Protein AF-A0A2E3XLY0-F1 (afdb_monomer_lite)

Sequence (323 aa):
MTEDENTKRPEGSSTNHGLPHWSEPATGQFPKVEVSKSDEPNEDWETLSESPKWDPDADRESPVSQTQRIDVTIGEDSKTDDFFSYEKPPDLAETTESIISEGKKSRRSGLGSRETLTRILTGLVLGGIVILCLVISKIATVVLIAVMLGIASTELFQSLYKVGWQPPTLVGLVASIGMPLAAYWKGEGAIGLVLFLTFLTGALWYLLGIGGPRPVPNLAVLTLGVVYVGVLGSHAVLLLDDPKGKGLLLAAILLAAGYDMGGYFIGQALGRSPLTEVSPNKTIEGLLGGTLATVGVGVLLAVFNVGPFDGDPFGLSNALLMG

Foldseek 3Di:
DDDDDDDDDDDDPPPCLVDDDPPDDDPPWDFDDDDDPDDDDDPDPPPVPDRGDTDPPVPDDDPCPDPPPPPPPPDPDPPDDPVVDDPPQDPVVVVVVVVVVVVVVVVVVQPDPVSVVVVVVVVCVVVVCCVVQLVPDLVSNLQVLLVVLLVVLVVLVVVCVVSVQKAPSVLLSCLQNVQLVQCLPPNPVSNVVSLVVSLVVRLVCVVVVNTDPDSPVSSVSSSVSCCVRRVVSSVLSNLSVDLLSSLVSVLVVQLVVQLQVQLVVQCVPPFDAAPDPSCRSRGPRSNVRSVVSSLVSLVVCQVVVPSVPRGRPDDPVVSVVSD

Structure (mmCIF, N/CA/C/O backbone):
data_AF-A0A2E3XLY0-F1
#
_entry.id   AF-A0A2E3XLY0-F1
#
loop_
_atom_site.group_PDB
_atom_site.id
_atom_site.type_symbol
_atom_site.label_atom_id
_atom_site.label_alt_id
_atom_site.label_comp_id
_atom_site.label_asym_id
_atom_site.label_entity_id
_atom_site.label_seq_id
_atom_site.pdbx_PDB_ins_code
_atom_site.Cartn_x
_atom_site.Cartn_y
_atom_site.Cartn_z
_atom_site.occupancy
_atom_site.B_iso_or_equiv
_atom_site.auth_seq_id
_atom_site.auth_comp_id
_atom_site.auth_asym_id
_atom_site.auth_atom_id
_atom_site.pdbx_PDB_model_num
ATOM 1 N N . MET A 1 1 ? 90.519 -20.546 -43.296 1.00 38.09 1 MET A N 1
ATOM 2 C CA . MET A 1 1 ? 89.364 -19.649 -43.109 1.00 38.09 1 MET A CA 1
ATOM 3 C C . MET A 1 1 ? 88.531 -19.759 -44.379 1.00 38.09 1 MET A C 1
ATOM 5 O O . MET A 1 1 ? 88.957 -19.208 -45.381 1.00 38.09 1 MET A O 1
ATOM 9 N N . THR A 1 2 ? 87.678 -20.788 -44.491 1.00 38.50 2 THR A N 1
ATOM 10 C CA . THR A 1 2 ? 86.255 -20.839 -44.038 1.00 38.50 2 THR A CA 1
ATOM 11 C C . THR A 1 2 ? 85.406 -19.884 -44.872 1.00 38.50 2 THR A C 1
ATOM 13 O O . THR A 1 2 ? 85.746 -18.711 -44.924 1.00 38.50 2 THR A O 1
ATOM 16 N N . GLU A 1 3 ? 84.294 -20.233 -45.500 1.00 36.59 3 GLU A N 1
ATOM 17 C CA . GLU A 1 3 ? 83.537 -21.462 -45.774 1.00 36.59 3 GLU A CA 1
ATOM 18 C C . GLU A 1 3 ? 82.427 -21.007 -46.754 1.00 36.59 3 GLU A C 1
ATOM 20 O O . GLU A 1 3 ? 82.125 -19.813 -46.833 1.00 36.59 3 GLU A O 1
ATOM 25 N N . ASP A 1 4 ? 81.877 -21.937 -47.530 1.00 45.06 4 ASP A N 1
ATOM 26 C CA . ASP A 1 4 ? 80.750 -21.745 -48.448 1.00 45.06 4 ASP A CA 1
ATOM 27 C C . ASP A 1 4 ? 79.498 -21.152 -47.773 1.00 45.06 4 ASP A C 1
ATOM 29 O O . ASP A 1 4 ? 79.170 -21.556 -46.664 1.00 45.06 4 ASP A O 1
ATOM 33 N N . GLU A 1 5 ? 78.708 -20.341 -48.495 1.00 40.53 5 GLU A N 1
ATOM 34 C CA . GLU A 1 5 ? 77.272 -20.649 -48.625 1.00 40.53 5 GLU A CA 1
ATOM 35 C C . GLU A 1 5 ? 76.591 -19.925 -49.798 1.00 40.53 5 GLU A C 1
ATOM 37 O O . GLU A 1 5 ? 76.359 -18.716 -49.822 1.00 40.53 5 GLU A O 1
ATOM 42 N N . ASN A 1 6 ? 76.242 -20.739 -50.788 1.00 44.03 6 ASN A N 1
ATOM 43 C CA . ASN A 1 6 ? 75.357 -20.461 -51.904 1.00 44.03 6 ASN A CA 1
ATOM 44 C C . ASN A 1 6 ? 73.918 -20.772 -51.462 1.00 44.03 6 ASN A C 1
ATOM 46 O O . ASN A 1 6 ? 73.576 -21.940 -51.293 1.00 44.03 6 ASN A O 1
ATOM 50 N N . THR A 1 7 ? 73.059 -19.761 -51.315 1.00 39.19 7 THR A N 1
ATOM 51 C CA . THR A 1 7 ? 71.610 -19.963 -51.148 1.00 39.19 7 THR A CA 1
ATOM 52 C C . THR A 1 7 ? 70.830 -19.267 -52.263 1.00 39.19 7 THR A C 1
ATOM 54 O O . THR A 1 7 ? 70.435 -18.106 -52.180 1.00 39.19 7 THR A O 1
ATOM 57 N N . LYS A 1 8 ? 70.567 -20.031 -53.330 1.00 41.75 8 LYS A N 1
ATOM 58 C CA . LYS A 1 8 ? 69.476 -19.776 -54.280 1.00 41.75 8 LYS A CA 1
ATOM 59 C C . LYS A 1 8 ? 68.139 -19.808 -53.527 1.00 41.75 8 LYS A C 1
ATOM 61 O O . LYS A 1 8 ? 67.764 -20.855 -53.005 1.00 41.75 8 LYS A O 1
ATOM 66 N N . ARG A 1 9 ? 67.395 -18.697 -53.505 1.00 33.06 9 ARG A N 1
ATOM 67 C CA . ARG A 1 9 ? 65.953 -18.715 -53.198 1.00 33.06 9 ARG A CA 1
ATOM 68 C C . ARG A 1 9 ? 65.171 -19.049 -54.476 1.00 33.06 9 ARG A C 1
ATOM 70 O O . ARG A 1 9 ? 65.542 -18.539 -55.532 1.00 33.06 9 ARG A O 1
ATOM 77 N N . PRO A 1 10 ? 64.136 -19.902 -54.410 1.00 38.97 10 PRO A N 1
ATOM 78 C CA . PRO A 1 10 ? 63.356 -20.277 -55.580 1.00 38.97 10 PRO A CA 1
ATOM 79 C C . PRO A 1 10 ? 62.474 -19.107 -56.028 1.00 38.97 10 PRO A C 1
ATOM 81 O O . PRO A 1 10 ? 61.920 -18.382 -55.200 1.00 38.97 10 PRO A O 1
ATOM 84 N N . GLU A 1 11 ? 62.356 -18.943 -57.343 1.00 44.91 11 GLU A N 1
ATOM 85 C CA . GLU A 1 11 ? 61.377 -18.077 -57.993 1.00 44.91 11 GLU A CA 1
ATOM 86 C C . GLU A 1 11 ? 59.970 -18.473 -57.528 1.00 44.91 11 GLU A C 1
ATOM 88 O O . GLU A 1 11 ? 59.445 -19.527 -57.886 1.00 44.91 11 GLU A O 1
ATOM 93 N N . GLY A 1 12 ? 59.366 -17.639 -56.683 1.00 35.34 12 GLY A N 1
ATOM 94 C CA . GLY A 1 12 ? 57.935 -17.688 -56.434 1.00 35.34 12 GLY A CA 1
ATOM 95 C C . GLY A 1 12 ? 57.242 -16.991 -57.593 1.00 35.34 12 GLY A C 1
ATOM 96 O O . GLY A 1 12 ? 57.398 -15.784 -57.756 1.00 35.34 12 GLY A O 1
ATOM 97 N N . SER A 1 13 ? 56.499 -17.747 -58.397 1.00 42.00 13 SER A N 1
ATOM 98 C CA . SER A 1 13 ? 55.588 -17.216 -59.406 1.00 42.00 13 SER A CA 1
ATOM 99 C C . SER A 1 13 ? 54.579 -16.280 -58.735 1.00 42.00 13 SER A C 1
ATOM 101 O O . SER A 1 13 ? 53.590 -16.739 -58.159 1.00 42.00 13 SER A O 1
ATOM 103 N N . SER A 1 14 ? 54.823 -14.971 -58.771 1.00 42.59 14 SER A N 1
ATOM 104 C CA . SER A 1 14 ? 53.800 -13.997 -58.420 1.00 42.59 14 SER A CA 1
ATOM 105 C C . SER A 1 14 ? 52.766 -14.003 -59.539 1.00 42.59 14 SER A C 1
ATOM 107 O O . SER A 1 14 ? 53.003 -13.539 -60.653 1.00 42.59 14 SER A O 1
ATOM 109 N N . THR A 1 15 ? 51.600 -14.573 -59.255 1.00 43.03 15 THR A N 1
ATOM 110 C CA . THR A 1 15 ? 50.392 -14.302 -60.026 1.00 43.03 15 THR A CA 1
ATOM 111 C C . THR A 1 15 ? 50.151 -12.799 -59.960 1.00 43.03 15 THR A C 1
ATOM 113 O O . THR A 1 15 ? 49.772 -12.253 -58.926 1.00 43.03 15 THR A O 1
ATOM 116 N N . ASN A 1 16 ? 50.483 -12.100 -61.042 1.00 48.72 16 ASN A N 1
ATOM 117 C CA . ASN A 1 16 ? 50.340 -10.657 -61.123 1.00 48.72 16 ASN A CA 1
ATOM 118 C C . ASN A 1 16 ? 48.848 -10.333 -61.291 1.00 48.72 16 ASN A C 1
ATOM 120 O O . ASN A 1 16 ? 48.311 -10.423 -62.391 1.00 48.72 16 ASN A O 1
ATOM 124 N N . HIS A 1 17 ? 48.169 -10.006 -60.189 1.00 49.41 17 HIS A N 1
ATOM 125 C CA . HIS A 1 17 ? 46.724 -9.737 -60.131 1.00 49.41 17 HIS A CA 1
ATOM 126 C C . HIS A 1 17 ? 46.312 -8.383 -60.751 1.00 49.41 17 HIS A C 1
ATOM 128 O O . HIS A 1 17 ? 45.250 -7.858 -60.431 1.00 49.41 17 HIS A O 1
ATOM 134 N N . GLY A 1 18 ? 47.152 -7.788 -61.606 1.00 58.09 18 GLY A N 1
ATOM 135 C CA . GLY A 1 18 ? 46.881 -6.492 -62.239 1.00 58.09 18 GLY A CA 1
ATOM 136 C C . GLY A 1 18 ? 46.826 -5.312 -61.261 1.00 58.09 18 GLY A C 1
ATOM 137 O O . GLY A 1 18 ? 46.338 -4.245 -61.623 1.00 58.09 18 GLY A O 1
ATOM 138 N N . LEU A 1 19 ? 47.302 -5.495 -60.024 1.00 54.16 19 LEU A N 1
ATOM 139 C CA . LEU A 1 19 ? 47.349 -4.444 -59.012 1.00 54.16 19 LEU A CA 1
ATOM 140 C C . LEU A 1 19 ? 48.708 -3.726 -59.071 1.00 54.16 19 LEU A C 1
ATOM 142 O O . LEU A 1 19 ? 49.738 -4.409 -59.045 1.00 54.16 19 LEU A O 1
ATOM 146 N N . PRO A 1 20 ? 48.738 -2.380 -59.115 1.00 58.53 20 PRO A N 1
ATOM 147 C CA . PRO A 1 20 ? 49.977 -1.618 -59.016 1.00 58.53 20 PRO A CA 1
ATOM 148 C C . PRO A 1 20 ? 50.694 -1.939 -57.708 1.00 58.53 20 PRO A C 1
ATOM 150 O O . PRO A 1 20 ? 50.071 -2.114 -56.656 1.00 58.53 20 PRO A O 1
ATOM 153 N N . HIS A 1 21 ? 52.017 -2.024 -57.763 1.00 66.50 21 HIS A N 1
ATOM 154 C CA . HIS A 1 21 ? 52.801 -2.270 -56.564 1.00 66.50 21 HIS A CA 1
ATOM 155 C C . HIS A 1 21 ? 52.823 -1.018 -55.670 1.00 66.50 21 HIS A C 1
ATOM 157 O O . HIS A 1 21 ? 52.856 0.110 -56.148 1.00 66.50 21 HIS A O 1
ATOM 163 N N . TRP A 1 22 ? 52.812 -1.201 -54.350 1.00 55.12 22 TRP A N 1
ATOM 164 C CA . TRP A 1 22 ? 52.632 -0.112 -53.374 1.00 55.12 22 TRP A CA 1
ATOM 165 C C . TRP A 1 22 ? 53.758 0.942 -53.351 1.00 55.12 22 TRP A C 1
ATOM 167 O O . TRP A 1 22 ? 53.621 1.957 -52.671 1.00 55.12 22 TRP A O 1
ATOM 177 N N . SER A 1 23 ? 54.868 0.712 -54.060 1.00 67.94 23 SER A N 1
ATOM 178 C CA . SER A 1 23 ? 55.955 1.685 -54.231 1.00 67.94 23 SER A CA 1
ATOM 179 C C . SER A 1 23 ? 55.831 2.565 -55.483 1.00 67.94 23 SER A C 1
ATOM 181 O O . SER A 1 23 ? 56.670 3.441 -55.682 1.00 67.94 23 SER A O 1
ATOM 183 N N . GLU A 1 24 ? 54.797 2.383 -56.308 1.00 65.06 24 GLU A N 1
ATOM 184 C CA . GLU A 1 24 ? 54.452 3.298 -57.403 1.00 65.06 24 GLU A CA 1
ATOM 185 C C . GLU A 1 24 ? 53.651 4.515 -56.887 1.00 65.06 24 GLU A C 1
ATOM 187 O O . GLU A 1 24 ? 52.832 4.378 -55.974 1.00 65.06 24 GLU A O 1
ATOM 192 N N . PRO A 1 25 ? 53.858 5.725 -57.444 1.00 65.44 25 PRO A N 1
ATOM 193 C CA . PRO A 1 25 ? 53.057 6.897 -57.094 1.00 65.44 25 PRO A CA 1
ATOM 194 C C . PRO A 1 25 ? 51.586 6.697 -57.490 1.00 65.44 25 PRO A C 1
ATOM 196 O O . PRO A 1 25 ? 51.290 6.100 -58.523 1.00 65.44 25 PRO A O 1
ATOM 199 N N . ALA A 1 26 ? 50.659 7.216 -56.678 1.00 56.38 26 ALA A N 1
ATOM 200 C CA . ALA A 1 26 ? 49.222 7.052 -56.900 1.00 56.38 26 ALA A CA 1
ATOM 201 C C . ALA A 1 26 ? 48.798 7.592 -58.280 1.00 56.38 26 ALA A C 1
ATOM 203 O O . ALA A 1 26 ? 48.977 8.774 -58.571 1.00 56.38 26 ALA A O 1
ATOM 204 N N . THR A 1 27 ? 48.221 6.729 -59.119 1.00 63.03 27 THR A N 1
ATOM 205 C CA . THR A 1 27 ? 47.904 7.010 -60.530 1.00 63.03 27 THR A CA 1
ATOM 206 C C . THR A 1 27 ? 46.608 7.794 -60.748 1.00 63.03 27 THR A C 1
ATOM 208 O O . THR A 1 27 ? 46.301 8.135 -61.882 1.00 63.03 27 THR A O 1
ATOM 211 N N . GLY A 1 28 ? 45.831 8.095 -59.700 1.00 59.22 28 GLY A N 1
ATOM 212 C CA . GLY A 1 28 ? 44.583 8.875 -59.801 1.00 59.22 28 GLY A CA 1
ATOM 213 C C . GLY A 1 28 ? 43.433 8.188 -60.554 1.00 59.22 28 GLY A C 1
ATOM 214 O O . GLY A 1 28 ? 42.329 8.723 -60.601 1.00 59.22 28 GLY A O 1
ATOM 215 N N . GLN A 1 29 ? 43.668 6.997 -61.104 1.00 57.41 29 GLN A N 1
ATOM 216 C CA . GLN A 1 29 ? 42.664 6.172 -61.765 1.00 57.41 29 GLN A CA 1
ATOM 217 C C . GLN A 1 29 ? 41.759 5.518 -60.711 1.00 57.41 29 GLN A C 1
ATOM 219 O O . GLN A 1 29 ? 42.202 5.236 -59.595 1.00 57.41 29 GLN A O 1
ATOM 224 N N . PHE A 1 30 ? 40.494 5.263 -61.059 1.00 48.06 30 PHE A N 1
ATOM 225 C CA . PHE A 1 30 ? 39.526 4.549 -60.216 1.00 48.06 30 PHE A CA 1
ATOM 226 C C . PHE A 1 30 ? 39.129 3.226 -60.883 1.00 48.06 30 PHE A C 1
ATOM 228 O O . PHE A 1 30 ? 38.943 3.202 -62.102 1.00 48.06 30 PHE A O 1
ATOM 235 N N . PRO A 1 31 ? 38.981 2.126 -60.124 1.00 47.44 31 PRO A N 1
ATOM 236 C CA . PRO A 1 31 ? 38.637 0.844 -60.712 1.00 47.44 31 PRO A CA 1
ATOM 237 C C . PRO A 1 31 ? 37.164 0.887 -61.107 1.00 47.44 31 PRO A C 1
ATOM 239 O O . PRO A 1 31 ? 36.299 1.175 -60.276 1.00 47.44 31 PRO A O 1
ATOM 242 N N . LYS A 1 32 ? 36.867 0.610 -62.377 1.00 50.09 32 LYS A N 1
ATOM 243 C CA . LYS A 1 32 ? 35.498 0.575 -62.888 1.00 50.09 32 LYS A CA 1
ATOM 244 C C . LYS A 1 32 ? 35.079 -0.878 -63.082 1.00 50.09 32 LYS A C 1
ATOM 246 O O . LYS A 1 32 ? 35.730 -1.628 -63.800 1.00 50.09 32 LYS A O 1
ATOM 251 N N . VAL A 1 33 ? 33.989 -1.273 -62.431 1.00 49.09 33 VAL A N 1
ATOM 252 C CA . VAL A 1 33 ? 33.349 -2.573 -62.662 1.00 49.09 33 VAL A CA 1
ATOM 253 C C . VAL A 1 33 ? 32.282 -2.364 -63.730 1.00 49.09 33 VAL A C 1
ATOM 255 O O . VAL A 1 33 ? 31.271 -1.705 -63.483 1.00 49.09 33 VAL A O 1
ATOM 258 N N . GLU A 1 34 ? 32.523 -2.863 -64.939 1.00 46.41 34 GLU A N 1
ATOM 259 C CA . GLU A 1 34 ? 31.536 -2.815 -66.016 1.00 46.41 34 GLU A CA 1
ATOM 260 C C . GLU A 1 34 ? 30.538 -3.959 -65.848 1.00 46.41 34 GLU A C 1
ATOM 262 O O . GLU A 1 34 ? 30.809 -5.107 -66.184 1.00 46.41 34 GLU A O 1
ATOM 267 N N . VAL A 1 35 ? 29.357 -3.648 -65.316 1.00 42.75 35 VAL A N 1
ATOM 268 C CA . VAL A 1 35 ? 28.235 -4.590 -65.323 1.00 42.75 35 VAL A CA 1
ATOM 269 C C . VAL A 1 35 ? 27.615 -4.542 -66.715 1.00 42.75 35 VAL A C 1
ATOM 271 O O . VAL A 1 35 ? 26.923 -3.579 -67.062 1.00 42.75 35 VAL A O 1
ATOM 274 N N . SER A 1 36 ? 27.893 -5.551 -67.541 1.00 39.16 36 SER A N 1
ATOM 275 C CA . SER A 1 36 ? 27.261 -5.670 -68.854 1.00 39.16 36 SER A CA 1
ATOM 276 C C . SER A 1 36 ? 25.745 -5.848 -68.680 1.00 39.16 36 SER A C 1
ATOM 278 O O . SER A 1 36 ? 25.262 -6.809 -68.088 1.00 39.16 36 SER A O 1
ATOM 280 N N . LYS A 1 37 ? 24.963 -4.880 -69.171 1.00 39.19 37 LYS A N 1
ATOM 281 C CA . LYS A 1 37 ? 23.514 -5.035 -69.350 1.00 39.19 37 LYS A CA 1
ATOM 282 C C . LYS A 1 37 ? 23.289 -5.877 -70.602 1.00 39.19 37 LYS A C 1
ATOM 284 O O . LYS A 1 37 ? 23.124 -5.331 -71.689 1.00 39.19 37 LYS A O 1
ATOM 289 N N . SER A 1 38 ? 23.336 -7.193 -70.450 1.00 38.34 38 SER A N 1
ATOM 290 C CA 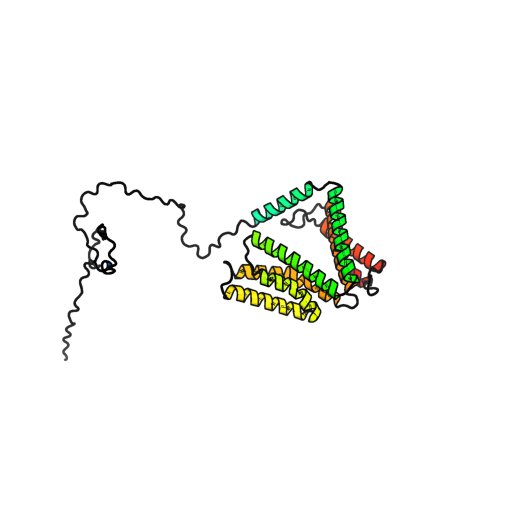. SER A 1 38 ? 22.697 -8.101 -71.399 1.00 38.34 38 SER A CA 1
ATOM 291 C C . SER A 1 38 ? 21.489 -8.723 -70.707 1.00 38.34 38 SER A C 1
ATOM 293 O O . SER A 1 38 ? 21.593 -9.228 -69.592 1.00 38.34 38 SER A O 1
ATOM 295 N N . ASP A 1 39 ? 20.324 -8.552 -71.325 1.00 41.66 39 ASP A N 1
ATOM 296 C CA . ASP A 1 39 ? 19.050 -9.079 -70.857 1.00 41.66 39 ASP A CA 1
ATOM 297 C C . ASP A 1 39 ? 19.041 -10.607 -71.019 1.00 41.66 39 ASP A C 1
ATOM 299 O O . ASP A 1 39 ? 18.814 -11.085 -72.123 1.00 41.66 39 ASP A O 1
ATOM 303 N N . GLU A 1 40 ? 19.312 -11.356 -69.945 1.00 41.91 40 GLU A N 1
ATOM 304 C CA . GLU A 1 40 ? 18.763 -12.693 -69.641 1.00 41.91 40 GLU A CA 1
ATOM 305 C C . GLU A 1 40 ? 19.252 -13.158 -68.247 1.00 41.91 40 GLU A C 1
ATOM 307 O O . GLU A 1 40 ? 20.387 -12.863 -67.864 1.00 41.91 40 GLU A O 1
ATOM 312 N N . PRO A 1 41 ? 18.423 -13.840 -67.430 1.00 41.47 41 PRO A N 1
ATOM 313 C CA . PRO A 1 41 ? 18.809 -14.230 -66.079 1.00 41.47 41 PRO A CA 1
ATOM 314 C C . PRO A 1 41 ? 19.640 -15.521 -66.120 1.00 41.47 41 PRO A C 1
ATOM 316 O O . PRO A 1 41 ? 19.082 -16.613 -66.045 1.00 41.47 41 PRO A O 1
ATOM 319 N N . ASN A 1 42 ? 20.966 -15.404 -66.224 1.00 40.22 42 ASN A N 1
ATOM 320 C CA . ASN A 1 42 ? 21.866 -16.547 -66.048 1.00 40.22 42 ASN A CA 1
ATOM 321 C C . ASN A 1 42 ? 22.261 -16.725 -64.574 1.00 40.22 42 ASN A C 1
ATOM 323 O O . ASN A 1 42 ? 22.791 -15.815 -63.936 1.00 40.22 42 ASN A O 1
ATOM 327 N N . GLU A 1 43 ? 22.018 -17.930 -64.056 1.00 43.16 43 GLU A N 1
ATOM 328 C CA . GLU A 1 43 ? 22.366 -18.419 -62.713 1.00 43.16 43 GLU A CA 1
ATOM 329 C C . GLU A 1 43 ? 23.869 -18.738 -62.552 1.00 43.16 43 GLU A C 1
ATOM 331 O O . GLU A 1 43 ? 24.243 -19.714 -61.902 1.00 43.16 43 GLU A O 1
ATOM 336 N N . ASP A 1 44 ? 24.754 -17.911 -63.106 1.00 37.69 44 ASP A N 1
ATOM 337 C CA . ASP A 1 44 ? 26.190 -18.189 -63.119 1.00 37.69 44 ASP A CA 1
ATOM 338 C C . ASP A 1 44 ? 26.929 -17.319 -62.092 1.00 37.69 44 ASP A C 1
ATOM 340 O O . ASP A 1 44 ? 27.296 -16.166 -62.333 1.00 37.69 44 ASP A O 1
ATOM 344 N N . TRP A 1 45 ? 27.214 -17.916 -60.932 1.00 43.06 45 TRP A N 1
ATOM 345 C CA . TRP A 1 45 ? 28.098 -17.378 -59.885 1.00 43.06 45 TRP A CA 1
ATOM 346 C C . TRP A 1 45 ? 29.571 -17.206 -60.333 1.00 43.06 45 TRP A C 1
ATOM 348 O O . TRP A 1 45 ? 30.431 -16.882 -59.515 1.00 43.06 45 TRP A O 1
ATOM 358 N N . GLU A 1 46 ? 29.882 -17.390 -61.620 1.00 42.91 46 GLU A N 1
ATOM 359 C CA . GLU A 1 46 ? 31.239 -17.331 -62.182 1.00 42.91 46 GLU A CA 1
ATOM 360 C C . GLU A 1 46 ? 31.678 -15.928 -62.651 1.00 42.91 46 GLU A C 1
ATOM 362 O O . GLU A 1 46 ? 32.835 -15.729 -63.009 1.00 42.91 46 GLU A O 1
ATOM 367 N N . THR A 1 47 ? 30.821 -14.904 -62.592 1.00 47.59 47 THR A N 1
ATOM 368 C CA . THR A 1 47 ? 31.192 -13.536 -63.029 1.00 47.59 47 THR A CA 1
ATOM 369 C C . THR A 1 47 ? 31.925 -12.699 -61.973 1.00 47.59 47 THR A C 1
ATOM 371 O O . THR A 1 47 ? 32.465 -11.641 -62.285 1.00 47.59 47 THR A O 1
ATOM 374 N N . LEU A 1 48 ? 32.039 -13.183 -60.731 1.00 45.38 48 LEU A N 1
ATOM 375 C CA . LEU A 1 48 ? 32.815 -12.514 -59.674 1.00 45.38 48 LEU A CA 1
ATOM 376 C C . LEU A 1 48 ? 34.337 -12.710 -59.804 1.00 45.38 48 LEU A C 1
ATOM 378 O O . LEU A 1 48 ? 35.088 -12.114 -59.033 1.00 45.38 48 LEU A O 1
ATOM 382 N N . SER A 1 49 ? 34.810 -13.534 -60.749 1.00 50.72 49 SER A N 1
ATOM 383 C CA . SER A 1 49 ? 36.246 -13.773 -60.954 1.00 50.72 49 SER A CA 1
ATOM 384 C C . SER A 1 49 ? 36.935 -12.796 -61.911 1.00 50.72 49 SER A C 1
ATOM 386 O O . SER A 1 49 ? 38.158 -12.864 -62.053 1.00 50.72 49 SER A O 1
ATOM 388 N N . GLU A 1 50 ? 36.209 -11.885 -62.568 1.00 55.06 50 GLU A N 1
ATOM 389 C CA . GLU A 1 50 ? 36.865 -10.876 -63.402 1.00 55.06 50 GLU A CA 1
ATOM 390 C C . GLU A 1 50 ? 37.534 -9.801 -62.538 1.00 55.06 50 GLU A C 1
ATOM 392 O O . GLU A 1 50 ? 36.914 -9.098 -61.741 1.00 55.06 50 GLU A O 1
ATOM 397 N N . SER A 1 51 ? 38.855 -9.700 -62.687 1.00 50.66 51 SER A N 1
ATOM 398 C CA . SER A 1 51 ? 39.678 -8.711 -61.995 1.00 50.66 51 SER A CA 1
ATOM 399 C C . SER A 1 51 ? 39.340 -7.302 -62.503 1.00 50.66 51 SER A C 1
ATOM 401 O O . SER A 1 51 ? 39.142 -7.136 -63.710 1.00 50.66 51 SER A O 1
ATOM 403 N N . PRO A 1 52 ? 39.307 -6.275 -61.634 1.00 51.75 52 PRO A N 1
ATOM 404 C CA . PRO A 1 52 ? 39.002 -4.912 -62.056 1.00 51.75 52 PRO A CA 1
ATOM 405 C C . PRO A 1 52 ? 40.007 -4.438 -63.115 1.00 51.75 52 PRO A C 1
ATOM 407 O O . PRO A 1 52 ? 41.219 -4.471 -62.893 1.00 51.75 52 PRO A O 1
ATOM 410 N N . LYS A 1 53 ? 39.498 -4.010 -64.276 1.00 53.06 53 LYS A N 1
ATOM 411 C CA . LYS A 1 53 ? 40.299 -3.420 -65.355 1.00 53.06 53 LYS A CA 1
ATOM 412 C C . LYS A 1 53 ? 40.354 -1.907 -65.171 1.00 53.06 53 LYS A C 1
ATOM 414 O O . LYS A 1 53 ? 39.334 -1.258 -64.956 1.00 53.06 53 LYS A O 1
ATOM 419 N N . TRP A 1 54 ? 41.559 -1.362 -65.249 1.00 51.91 54 TRP A N 1
ATOM 420 C CA . TRP A 1 54 ? 41.808 0.073 -65.175 1.00 51.91 54 TRP A CA 1
ATOM 421 C C . TRP A 1 54 ? 41.819 0.641 -66.590 1.00 51.91 54 TRP A C 1
ATOM 423 O O . TRP A 1 54 ? 42.515 0.108 -67.454 1.00 51.91 54 TRP A O 1
ATOM 433 N N . ASP A 1 55 ? 41.028 1.685 -66.829 1.00 54.81 55 ASP A N 1
ATOM 434 C CA . ASP A 1 55 ? 40.995 2.384 -68.112 1.00 54.81 55 ASP A CA 1
ATOM 435 C C . ASP A 1 55 ? 42.057 3.500 -68.108 1.00 54.81 55 ASP A C 1
ATOM 437 O O . ASP A 1 55 ? 41.938 4.445 -67.319 1.00 54.81 55 ASP A O 1
ATOM 441 N N . PRO A 1 56 ? 43.116 3.399 -68.933 1.00 48.59 56 PRO A N 1
ATOM 442 C CA . PRO A 1 56 ? 44.184 4.389 -68.972 1.00 48.59 56 PRO A CA 1
ATOM 443 C C . PRO A 1 56 ? 43.774 5.714 -69.635 1.00 48.59 56 PRO A C 1
ATOM 445 O O . PRO A 1 56 ? 44.513 6.685 -69.498 1.00 48.59 56 PRO A O 1
ATOM 448 N N . ASP A 1 57 ? 42.623 5.776 -70.316 1.00 50.16 57 ASP A N 1
ATOM 449 C CA . ASP A 1 57 ? 42.184 6.939 -71.099 1.00 50.16 57 ASP A CA 1
ATOM 450 C C . ASP A 1 57 ? 41.009 7.711 -70.461 1.00 50.16 57 ASP A C 1
ATOM 452 O O . ASP A 1 57 ? 40.423 8.596 -71.090 1.00 50.16 57 ASP A O 1
ATOM 456 N N . ALA A 1 58 ? 40.691 7.449 -69.186 1.00 51.44 58 ALA A N 1
ATOM 457 C CA . ALA A 1 58 ? 39.566 8.072 -68.473 1.00 51.44 58 ALA A CA 1
ATOM 458 C C . ALA A 1 58 ? 39.688 9.602 -68.248 1.00 51.44 58 ALA A C 1
ATOM 460 O O . ALA A 1 58 ? 38.763 10.227 -67.726 1.00 51.44 58 ALA A O 1
ATOM 461 N N . ASP A 1 59 ? 40.780 10.229 -68.689 1.00 46.91 59 ASP A N 1
ATOM 462 C CA . ASP A 1 59 ? 41.070 11.651 -68.473 1.00 46.91 59 ASP A CA 1
ATOM 463 C C . ASP A 1 59 ? 40.514 12.584 -69.568 1.00 46.91 59 ASP A C 1
ATOM 465 O O . ASP A 1 59 ? 40.855 13.771 -69.610 1.00 46.91 59 ASP A O 1
ATOM 469 N N . ARG A 1 60 ? 39.654 12.105 -70.478 1.00 48.94 60 ARG A N 1
ATOM 470 C CA . ARG A 1 60 ? 39.079 12.949 -71.541 1.00 48.94 60 ARG A CA 1
ATOM 471 C C . ARG A 1 60 ? 37.558 12.860 -71.624 1.00 48.94 60 ARG A C 1
ATOM 473 O O . ARG A 1 60 ? 36.991 11.874 -72.066 1.00 48.94 60 ARG A O 1
ATOM 480 N N . GLU A 1 61 ? 36.943 13.979 -71.241 1.00 44.62 61 GLU A N 1
ATOM 481 C CA . GLU A 1 61 ? 35.557 14.379 -71.512 1.00 44.62 61 GLU A CA 1
ATOM 482 C C . GLU A 1 61 ? 34.463 13.446 -70.972 1.00 44.62 61 GLU A C 1
ATOM 484 O O . GLU A 1 61 ? 33.833 12.675 -71.687 1.00 44.62 61 GLU A O 1
ATOM 489 N N . SER A 1 62 ? 34.123 13.627 -69.695 1.00 40.47 62 SER A N 1
ATOM 490 C CA . SER A 1 62 ? 32.772 13.305 -69.230 1.00 40.47 62 SER A CA 1
ATOM 491 C C . SER A 1 62 ? 31.855 14.501 -69.516 1.00 40.47 62 SER A C 1
ATOM 493 O O . SER A 1 62 ? 32.068 15.561 -68.918 1.00 40.47 62 SER A O 1
ATOM 495 N N . PRO A 1 63 ? 30.806 14.398 -70.356 1.00 40.16 63 PRO A N 1
ATOM 496 C CA . PRO A 1 63 ? 29.688 15.310 -70.201 1.00 40.16 63 PRO A CA 1
ATOM 497 C C . PRO A 1 63 ? 29.106 15.008 -68.821 1.00 40.16 63 PRO A C 1
ATOM 499 O O . PRO A 1 63 ? 28.736 13.872 -68.527 1.00 40.16 63 PRO A O 1
ATOM 502 N N . VAL A 1 64 ? 29.065 16.010 -67.945 1.00 44.69 64 VAL A N 1
ATOM 503 C CA . VAL A 1 64 ? 28.356 15.930 -66.665 1.00 44.69 64 VAL A CA 1
ATOM 504 C C . VAL A 1 64 ? 26.859 15.845 -66.982 1.00 44.69 64 VAL A C 1
ATOM 506 O O . VAL A 1 64 ? 26.118 16.818 -66.876 1.00 44.69 64 VAL A O 1
ATOM 509 N N . SER A 1 65 ? 26.398 14.684 -67.445 1.00 42.78 65 SER A N 1
ATOM 510 C CA . SER A 1 65 ? 24.991 14.329 -67.410 1.00 42.78 65 SER A CA 1
ATOM 511 C C . SER A 1 65 ? 24.679 14.078 -65.948 1.00 42.78 65 SER A C 1
ATOM 513 O O . SER A 1 65 ? 25.188 13.121 -65.369 1.00 42.78 65 SER A O 1
ATOM 515 N N . GLN A 1 66 ? 23.912 14.999 -65.367 1.00 44.31 66 GLN A N 1
ATOM 516 C CA . GLN A 1 66 ? 23.352 14.949 -64.023 1.00 44.31 66 GLN A CA 1
ATOM 517 C C . GLN A 1 66 ? 23.128 13.508 -63.561 1.00 44.31 66 GLN A C 1
ATOM 519 O O . GLN A 1 66 ? 22.120 12.881 -63.889 1.00 44.31 66 GLN A O 1
ATOM 524 N N . THR A 1 67 ? 24.050 12.986 -62.754 1.00 36.28 67 THR A N 1
ATOM 525 C CA . THR A 1 67 ? 23.717 11.888 -61.864 1.00 36.28 67 THR A CA 1
ATOM 526 C C . THR A 1 67 ? 22.642 12.463 -60.965 1.00 36.28 67 THR A C 1
ATOM 528 O O . THR A 1 67 ? 22.903 13.378 -60.181 1.00 36.28 67 THR A O 1
ATOM 531 N N . GLN A 1 68 ? 21.409 12.000 -61.138 1.00 41.78 68 GLN A N 1
ATOM 532 C CA . GLN A 1 68 ? 20.339 12.291 -60.209 1.00 41.78 68 GLN A CA 1
ATOM 533 C C . GLN A 1 68 ? 20.784 11.677 -58.878 1.00 41.78 68 GLN A C 1
ATOM 535 O O . GLN A 1 68 ? 20.610 10.484 -58.641 1.00 41.78 68 GLN A O 1
ATOM 540 N N . ARG A 1 69 ? 21.470 12.470 -58.043 1.00 36.84 69 ARG A N 1
ATOM 541 C CA . ARG A 1 69 ? 21.661 12.141 -56.637 1.00 36.84 69 ARG A CA 1
ATOM 542 C C . ARG A 1 69 ? 20.253 11.960 -56.107 1.00 36.84 69 ARG A C 1
ATOM 544 O O . ARG A 1 69 ? 19.491 12.921 -56.031 1.00 36.84 69 ARG A O 1
ATOM 551 N N . ILE A 1 70 ? 19.901 10.723 -55.796 1.00 45.44 70 ILE A N 1
ATOM 552 C CA . ILE A 1 70 ? 18.802 10.472 -54.883 1.00 45.44 70 ILE A CA 1
ATOM 553 C C . ILE A 1 70 ? 19.325 10.989 -53.550 1.00 45.44 70 ILE A C 1
ATOM 555 O O . ILE A 1 70 ? 20.095 10.325 -52.861 1.00 45.44 70 ILE A O 1
ATOM 559 N N . ASP A 1 71 ? 18.999 12.245 -53.277 1.00 34.75 71 ASP A N 1
ATOM 560 C CA . ASP A 1 71 ? 19.272 12.891 -52.012 1.00 34.75 71 ASP A CA 1
ATOM 561 C C . ASP A 1 71 ? 18.298 12.282 -51.004 1.00 34.75 71 ASP A C 1
ATOM 563 O O . ASP A 1 71 ? 17.159 12.718 -50.855 1.00 34.75 71 ASP A O 1
ATOM 567 N N . VAL A 1 72 ? 18.711 11.185 -50.369 1.00 46.41 72 VAL A N 1
ATOM 568 C CA . VAL A 1 72 ? 18.078 10.741 -49.128 1.00 46.41 72 VAL A CA 1
ATOM 569 C C . VAL A 1 72 ? 18.640 11.642 -48.039 1.00 46.41 72 VAL A C 1
ATOM 571 O O . VAL A 1 72 ? 19.521 11.256 -47.276 1.00 46.41 72 VAL A O 1
ATOM 574 N N . THR A 1 73 ? 18.154 12.879 -47.991 1.00 42.56 73 THR A N 1
ATOM 575 C CA . THR A 1 73 ? 18.354 13.781 -46.859 1.00 42.56 73 THR A CA 1
ATOM 576 C C . THR A 1 73 ? 17.507 13.269 -45.691 1.00 42.56 73 THR A C 1
ATOM 578 O O . THR A 1 73 ? 16.468 13.818 -45.335 1.00 42.56 73 THR A O 1
ATOM 581 N N . ILE A 1 74 ? 17.943 12.161 -45.086 1.00 48.47 74 ILE A N 1
ATOM 582 C CA . ILE A 1 74 ? 17.640 11.880 -43.685 1.00 48.47 74 ILE A CA 1
ATOM 583 C C . ILE A 1 74 ? 18.704 12.631 -42.898 1.00 48.47 74 ILE A C 1
ATOM 585 O O . ILE A 1 74 ? 19.836 12.173 -42.834 1.00 48.47 74 ILE A O 1
ATOM 589 N N . GLY A 1 75 ? 18.316 13.785 -42.356 1.00 40.72 75 GLY A N 1
ATOM 590 C CA . GLY A 1 75 ? 18.943 14.423 -41.198 1.00 40.72 75 GLY A CA 1
ATOM 591 C C . GLY A 1 75 ? 20.460 14.588 -41.255 1.00 40.72 75 GLY A C 1
ATOM 592 O O . GLY A 1 75 ? 21.223 13.675 -40.959 1.00 40.72 75 GLY A O 1
ATOM 593 N N . GLU A 1 76 ? 20.882 15.810 -41.535 1.00 45.91 76 GLU A N 1
ATOM 594 C CA . GLU A 1 76 ? 22.203 16.315 -41.190 1.00 45.91 76 GLU A CA 1
ATOM 595 C C . GLU A 1 76 ? 22.431 16.151 -39.676 1.00 45.91 76 GLU A C 1
ATOM 597 O O . GLU A 1 76 ? 21.881 16.904 -38.885 1.00 45.91 76 GLU A O 1
ATOM 602 N N . ASP A 1 77 ? 23.145 15.093 -39.288 1.00 40.38 77 ASP A N 1
ATOM 603 C CA . ASP A 1 77 ? 23.940 14.993 -38.063 1.00 40.38 77 ASP A CA 1
ATOM 604 C C . ASP A 1 77 ? 24.772 13.704 -38.122 1.00 40.38 77 ASP A C 1
ATOM 606 O O . ASP A 1 77 ? 24.296 12.593 -37.872 1.00 40.38 77 ASP A O 1
ATOM 610 N N . SER A 1 78 ? 26.059 13.845 -38.432 1.00 41.38 78 SER A N 1
ATOM 611 C CA . SER A 1 78 ? 27.045 12.793 -38.207 1.00 41.38 78 SER A CA 1
ATOM 612 C C . SER A 1 78 ? 27.267 12.630 -36.700 1.00 41.38 78 SER A C 1
ATOM 614 O O . SER A 1 78 ? 28.215 13.180 -36.136 1.00 41.38 78 SER A O 1
ATOM 616 N N . LYS A 1 79 ? 26.390 11.884 -36.024 1.00 41.16 79 LYS A N 1
ATOM 617 C CA . LYS A 1 79 ? 26.695 11.342 -34.699 1.00 41.16 79 LYS A CA 1
ATOM 618 C C . LYS A 1 79 ? 27.672 10.193 -34.875 1.00 41.16 79 LYS A C 1
ATOM 620 O O . LYS A 1 79 ? 27.290 9.079 -35.212 1.00 41.16 79 LYS A O 1
ATOM 625 N N . THR A 1 80 ? 28.946 10.486 -34.649 1.00 43.38 80 THR A N 1
ATOM 626 C CA . THR A 1 80 ? 29.903 9.475 -34.209 1.00 43.38 80 THR A CA 1
ATOM 627 C C . THR A 1 80 ? 29.308 8.735 -33.017 1.00 43.38 80 THR A C 1
ATOM 629 O O . THR A 1 80 ? 28.776 9.374 -32.110 1.00 43.38 80 THR A O 1
ATOM 632 N N . ASP A 1 81 ? 29.390 7.414 -33.054 1.00 43.41 81 ASP A N 1
ATOM 633 C CA . ASP A 1 81 ? 28.866 6.467 -32.078 1.00 43.41 81 ASP A CA 1
ATOM 634 C C . ASP A 1 81 ? 29.011 6.918 -30.614 1.00 43.41 81 ASP A C 1
ATOM 636 O O . ASP A 1 81 ? 30.029 6.686 -29.959 1.00 43.41 81 ASP A O 1
ATOM 640 N N . ASP A 1 82 ? 27.940 7.479 -30.051 1.00 49.03 82 ASP A N 1
ATOM 641 C CA . ASP A 1 82 ? 27.739 7.480 -28.607 1.00 49.03 82 ASP A CA 1
ATOM 642 C C . ASP A 1 82 ? 27.297 6.066 -28.203 1.00 49.03 82 ASP A C 1
ATOM 644 O O . ASP A 1 82 ? 26.113 5.788 -27.996 1.00 49.03 82 ASP A O 1
ATOM 648 N N . PHE A 1 83 ? 28.265 5.162 -28.048 1.00 48.75 83 PHE A N 1
ATOM 649 C CA . PHE A 1 83 ? 28.079 3.813 -27.489 1.00 48.75 83 PHE A CA 1
ATOM 650 C C . PHE A 1 83 ? 27.477 3.834 -26.060 1.00 48.75 83 PHE A C 1
ATOM 652 O O . PHE A 1 83 ? 27.011 2.817 -25.552 1.00 48.75 83 PHE A O 1
ATOM 659 N N . PHE A 1 84 ? 27.442 5.012 -25.421 1.00 47.06 84 PHE A N 1
ATOM 660 C CA . PHE A 1 84 ? 26.794 5.291 -24.134 1.00 47.06 84 PHE A CA 1
ATOM 661 C C . PHE A 1 84 ? 25.568 6.219 -24.228 1.00 47.06 84 PHE A C 1
ATOM 663 O O . PHE A 1 84 ? 25.048 6.641 -23.190 1.00 47.06 84 PHE A O 1
ATOM 670 N N . SER A 1 85 ? 25.065 6.539 -25.427 1.00 45.69 85 SER A N 1
ATOM 671 C CA . SER A 1 85 ? 23.808 7.282 -25.545 1.00 45.69 85 SER A CA 1
ATOM 672 C C . SER A 1 85 ? 22.646 6.364 -25.189 1.00 45.69 85 SER A C 1
ATOM 674 O O . SER A 1 85 ? 22.120 5.589 -25.983 1.00 45.69 85 SER A O 1
ATOM 676 N N . TYR A 1 86 ? 22.213 6.453 -23.939 1.00 54.94 86 TYR A N 1
ATOM 677 C CA . TYR A 1 86 ? 20.864 6.046 -23.603 1.00 54.94 86 TYR A CA 1
ATOM 678 C C . TYR A 1 86 ? 19.924 6.883 -24.476 1.00 54.94 86 TYR A C 1
ATOM 680 O O . TYR A 1 86 ? 19.897 8.104 -24.322 1.00 54.94 86 TYR A O 1
ATOM 688 N N . GLU A 1 87 ? 19.165 6.253 -25.383 1.00 51.25 87 GLU A N 1
ATOM 689 C CA . GLU A 1 87 ? 17.972 6.872 -25.978 1.00 51.25 87 GLU A CA 1
ATOM 690 C C . GLU A 1 87 ? 17.224 7.582 -24.852 1.00 51.25 87 GLU A C 1
ATOM 692 O O . GLU A 1 87 ? 16.765 6.930 -23.904 1.00 51.25 87 GLU A O 1
ATOM 697 N N . LYS A 1 88 ? 17.200 8.915 -24.898 1.00 48.62 88 LYS A N 1
ATOM 698 C CA . LYS A 1 88 ? 16.562 9.731 -23.873 1.00 48.62 88 LYS A CA 1
ATOM 699 C C . LYS A 1 88 ? 15.113 9.234 -23.789 1.00 48.62 88 LYS A C 1
ATOM 701 O O . LYS A 1 88 ? 14.405 9.360 -24.788 1.00 48.62 88 LYS A O 1
ATOM 706 N N . PRO A 1 89 ? 14.681 8.593 -22.682 1.00 54.31 89 PRO A N 1
ATOM 707 C CA . PRO A 1 89 ? 13.283 8.210 -22.556 1.00 54.31 89 PRO A CA 1
ATOM 708 C C . PRO A 1 89 ? 12.428 9.474 -22.735 1.00 54.31 89 PRO A C 1
ATOM 710 O O . PRO A 1 89 ? 12.938 10.570 -22.460 1.00 54.31 89 PRO A O 1
ATOM 713 N N . PRO A 1 90 ? 11.173 9.351 -23.212 1.00 55.72 90 PRO A N 1
ATOM 714 C CA . PRO A 1 90 ? 10.262 10.493 -23.286 1.00 55.72 90 PRO A CA 1
ATOM 715 C C . PRO A 1 90 ? 10.346 11.257 -21.968 1.00 55.72 90 PRO A C 1
ATOM 717 O O . PRO A 1 90 ? 10.389 10.623 -20.912 1.00 55.72 90 PRO A O 1
ATOM 720 N N . ASP A 1 91 ? 10.494 12.583 -22.040 1.00 60.97 91 ASP A N 1
ATOM 721 C CA . ASP A 1 91 ? 10.859 13.399 -20.886 1.00 60.97 91 ASP A CA 1
ATOM 722 C C . ASP A 1 91 ? 9.913 13.077 -19.720 1.00 60.97 91 ASP A C 1
ATOM 724 O O . ASP A 1 91 ? 8.704 13.337 -19.773 1.00 60.97 91 ASP A O 1
ATOM 728 N N . LEU A 1 92 ? 10.446 12.402 -18.691 1.00 58.56 92 LEU A N 1
ATOM 729 C CA . LEU A 1 92 ? 9.646 11.929 -17.562 1.00 58.56 92 LEU A CA 1
ATOM 730 C C . LEU A 1 92 ? 8.929 13.110 -16.904 1.00 58.56 92 LEU A C 1
ATOM 732 O O . LEU A 1 92 ? 7.826 12.935 -16.383 1.00 58.56 92 LEU A O 1
ATOM 736 N N . ALA A 1 93 ? 9.530 14.302 -16.955 1.00 59.59 93 ALA A N 1
ATOM 737 C CA . ALA A 1 93 ? 8.938 15.530 -16.452 1.00 59.59 93 ALA A CA 1
ATOM 738 C C . ALA A 1 93 ? 7.663 15.899 -17.223 1.00 59.59 93 ALA A C 1
ATOM 740 O O . ALA A 1 93 ? 6.625 16.116 -16.603 1.00 59.59 93 ALA A O 1
ATOM 741 N N . GLU A 1 94 ? 7.697 15.872 -18.555 1.00 60.75 94 GLU A N 1
ATOM 742 C CA . GLU A 1 94 ? 6.559 16.234 -19.409 1.00 60.75 94 GLU A CA 1
ATOM 743 C C . GLU A 1 94 ? 5.398 15.234 -19.264 1.00 60.75 94 GLU A C 1
ATOM 745 O O . GLU A 1 94 ? 4.231 15.611 -19.117 1.00 60.75 94 GLU A O 1
ATOM 750 N N . THR A 1 95 ? 5.724 13.941 -19.179 1.00 62.53 95 THR A N 1
ATOM 751 C CA . THR A 1 95 ? 4.724 12.890 -18.929 1.00 62.53 95 THR A CA 1
ATOM 752 C C . THR A 1 95 ? 4.088 13.061 -17.545 1.00 62.53 95 THR A C 1
ATOM 754 O O . THR A 1 95 ? 2.867 12.977 -17.403 1.00 62.53 95 THR A O 1
ATOM 757 N N . THR A 1 96 ? 4.893 13.374 -16.526 1.00 62.06 96 THR A N 1
ATOM 758 C CA . THR A 1 96 ? 4.411 13.612 -15.157 1.00 62.06 96 THR A CA 1
ATOM 759 C C . THR A 1 96 ? 3.532 14.864 -15.081 1.00 62.06 96 THR A C 1
ATOM 761 O O . THR A 1 96 ? 2.470 14.829 -14.456 1.00 62.06 96 THR A O 1
ATOM 764 N N . GLU A 1 97 ? 3.910 15.952 -15.756 1.00 63.19 97 GLU A N 1
ATOM 765 C CA . GLU A 1 97 ? 3.111 17.179 -15.806 1.00 63.19 97 GLU A CA 1
ATOM 766 C C . GLU A 1 97 ? 1.758 16.968 -16.488 1.00 63.19 97 GLU A C 1
ATOM 768 O O . GLU A 1 97 ? 0.737 17.437 -15.974 1.00 63.19 97 GLU A O 1
ATOM 773 N N . SER A 1 98 ? 1.719 16.214 -17.592 1.00 65.75 98 SER A N 1
ATOM 774 C CA . SER A 1 98 ? 0.468 15.915 -18.296 1.00 65.75 98 SER A CA 1
ATOM 775 C C . SER A 1 98 ? -0.525 15.162 -17.397 1.00 65.75 98 SER A C 1
ATOM 777 O O . SER A 1 98 ? -1.662 15.616 -17.238 1.00 65.75 98 SER A O 1
ATOM 779 N N . ILE A 1 99 ? -0.073 14.123 -16.682 1.00 63.53 99 ILE A N 1
ATOM 780 C CA . ILE A 1 99 ? -0.884 13.341 -15.733 1.00 63.53 99 ILE A CA 1
ATOM 781 C C . ILE A 1 99 ? -1.380 14.219 -14.571 1.00 63.53 99 ILE A C 1
ATOM 783 O O . ILE A 1 99 ? -2.553 14.167 -14.187 1.00 63.53 99 ILE A O 1
ATOM 787 N N . ILE A 1 100 ? -0.511 15.072 -14.013 1.00 63.38 100 ILE A N 1
ATOM 788 C CA . ILE A 1 100 ? -0.876 15.992 -12.923 1.00 63.38 100 ILE A CA 1
ATOM 789 C C . ILE A 1 100 ? -1.920 17.017 -13.395 1.00 63.38 100 ILE A C 1
ATOM 791 O O . ILE A 1 100 ? -2.853 17.349 -12.650 1.00 63.38 100 ILE A O 1
ATOM 795 N N . SER A 1 101 ? -1.781 17.528 -14.621 1.00 59.09 101 SER A N 1
ATOM 796 C CA . SER A 1 101 ? -2.698 18.510 -15.207 1.00 59.09 101 SER A CA 1
ATOM 797 C C . SER A 1 101 ? -4.100 17.929 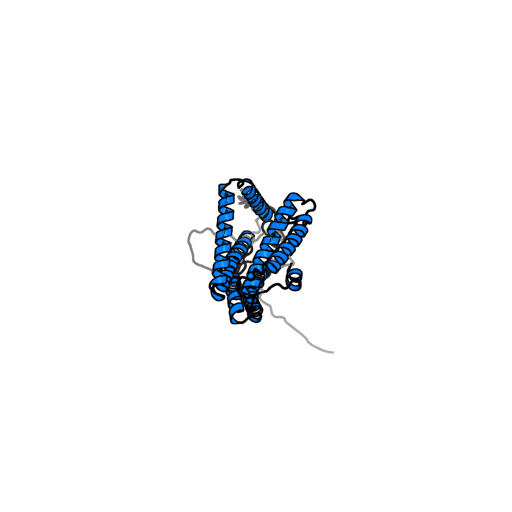-15.424 1.00 59.09 101 SER A C 1
ATOM 799 O O . SER A 1 101 ? -5.102 18.573 -15.089 1.00 59.09 101 SER A O 1
ATOM 801 N N . GLU A 1 102 ? -4.177 16.678 -15.877 1.00 55.47 102 GLU A N 1
ATOM 802 C CA . GLU A 1 102 ? -5.423 15.945 -16.090 1.00 55.47 102 GLU A CA 1
ATOM 803 C C . GLU A 1 102 ? -6.140 15.684 -14.755 1.00 55.47 102 GLU A C 1
ATOM 805 O O . GLU A 1 102 ? -7.338 15.961 -14.608 1.00 55.47 102 GLU A O 1
ATOM 810 N N . GLY A 1 103 ? -5.380 15.301 -13.721 1.00 54.25 103 GLY A N 1
ATOM 811 C CA . GLY A 1 103 ? -5.880 15.150 -12.353 1.00 54.25 103 GLY A CA 1
ATOM 812 C C . GLY A 1 103 ? -6.427 16.452 -11.745 1.00 54.25 103 GLY A C 1
ATOM 813 O O . GLY A 1 103 ? -7.454 16.442 -11.057 1.00 54.25 103 GLY A O 1
ATOM 814 N N . LYS A 1 104 ? -5.799 17.606 -12.024 1.00 53.25 104 LYS A N 1
ATOM 815 C CA . LYS A 1 104 ? -6.293 18.926 -11.574 1.00 53.25 104 LYS A CA 1
ATOM 816 C C . LYS A 1 104 ? -7.611 19.320 -12.246 1.00 53.25 104 LYS A C 1
ATOM 818 O O . LYS A 1 104 ? -8.467 19.912 -11.585 1.00 53.25 104 LYS A O 1
ATOM 823 N N . LYS A 1 105 ? -7.791 19.003 -13.532 1.00 48.81 105 LYS A N 1
ATOM 824 C CA . LYS A 1 105 ? -9.002 19.348 -14.296 1.00 48.81 105 LYS A CA 1
ATOM 825 C C . LYS A 1 105 ? -10.219 18.547 -13.815 1.00 48.81 105 LYS A C 1
ATOM 827 O O . LYS A 1 105 ? -11.276 19.136 -13.602 1.00 48.81 105 LYS A O 1
ATOM 832 N N . SER A 1 106 ? -10.024 17.261 -13.512 1.00 53.59 106 SER A N 1
ATOM 833 C CA . SER A 1 106 ? -11.024 16.379 -12.883 1.00 53.59 106 SER A CA 1
ATOM 834 C C . SER A 1 106 ? -11.497 16.880 -11.503 1.00 53.59 106 SER A C 1
ATOM 836 O O . SER A 1 106 ? -12.688 16.858 -11.192 1.00 53.59 106 SER A O 1
ATOM 838 N N . ARG A 1 107 ? -10.595 17.432 -10.674 1.00 51.97 107 ARG A N 1
ATOM 839 C CA . ARG A 1 107 ? -10.967 17.968 -9.347 1.00 51.97 107 ARG A CA 1
ATOM 840 C C . ARG A 1 107 ? -11.882 19.191 -9.396 1.00 51.97 107 ARG A C 1
ATOM 842 O O . ARG A 1 107 ? -12.668 19.377 -8.470 1.00 51.97 107 ARG A O 1
ATOM 849 N N . ARG A 1 108 ? -11.779 20.031 -10.431 1.00 52.16 108 ARG A N 1
ATOM 850 C CA . ARG A 1 108 ? -12.563 21.275 -10.546 1.00 52.16 108 ARG A CA 1
ATOM 851 C C . ARG A 1 108 ? -13.990 21.056 -11.050 1.00 52.16 108 ARG A C 1
ATOM 853 O O . ARG A 1 108 ? -14.850 21.863 -10.720 1.00 52.16 108 ARG A O 1
ATOM 860 N N . SER A 1 109 ? -14.257 19.993 -11.810 1.00 52.00 109 SER A N 1
ATOM 861 C CA . SER A 1 109 ? -15.598 19.732 -12.354 1.00 52.00 109 SER A CA 1
ATOM 862 C C . SER A 1 109 ? -16.560 19.095 -11.346 1.00 52.00 109 SER A C 1
ATOM 864 O O . SER A 1 109 ? -17.764 19.144 -11.563 1.00 52.00 109 SER A O 1
ATOM 866 N N . GLY A 1 110 ? -16.056 18.540 -10.238 1.00 50.69 110 GLY A N 1
ATOM 867 C CA . GLY A 1 110 ? -16.846 17.674 -9.356 1.00 50.69 110 GLY A CA 1
ATOM 868 C C . GLY A 1 110 ? -17.549 18.313 -8.160 1.00 50.69 110 GLY A C 1
ATOM 869 O O . GLY A 1 110 ? -17.915 17.606 -7.225 1.00 50.69 110 GLY A O 1
ATOM 870 N N . LEU A 1 111 ? -17.762 19.632 -8.159 1.00 51.66 111 LEU A N 1
ATOM 871 C CA . LEU A 1 111 ? -18.553 20.329 -7.129 1.00 51.66 111 LEU A CA 1
ATOM 872 C C . LEU A 1 111 ? -20.079 20.194 -7.356 1.00 51.66 111 LEU A C 1
ATOM 874 O O . LEU A 1 111 ? -20.851 21.119 -7.114 1.00 51.66 111 LEU A O 1
ATOM 878 N N . GLY A 1 112 ? -20.536 19.034 -7.831 1.00 59.22 112 GLY A N 1
ATOM 879 C CA . GLY A 1 112 ? -21.952 18.689 -7.934 1.00 59.22 112 GLY A CA 1
ATOM 880 C C . GLY A 1 112 ? -22.371 17.772 -6.785 1.00 59.22 112 GLY A C 1
ATOM 881 O O . GLY A 1 112 ? -21.725 16.757 -6.543 1.00 59.22 112 GLY A O 1
ATOM 882 N N . SER A 1 113 ? -23.486 18.074 -6.107 1.00 72.12 113 SER A N 1
ATOM 883 C CA . SER A 1 113 ? -24.023 17.262 -4.993 1.00 72.12 113 SER A CA 1
ATOM 884 C C . SER A 1 113 ? -24.118 15.760 -5.323 1.00 72.12 113 SER A C 1
ATOM 886 O O . SER A 1 113 ? -23.834 14.925 -4.466 1.00 72.12 113 SER A O 1
ATOM 888 N N . ARG A 1 114 ? -24.432 15.408 -6.579 1.00 79.25 114 ARG A N 1
ATOM 889 C CA . ARG A 1 114 ? -24.486 14.012 -7.041 1.00 79.25 114 ARG A CA 1
ATOM 890 C C . ARG A 1 114 ? -23.126 13.321 -7.053 1.00 79.25 114 ARG A C 1
ATOM 892 O O . ARG A 1 114 ? -23.052 12.185 -6.607 1.00 79.25 114 ARG A O 1
ATOM 899 N N . GLU A 1 115 ? -22.065 13.988 -7.500 1.00 81.81 115 GLU A N 1
ATOM 900 C CA . GLU A 1 115 ? -20.724 13.393 -7.515 1.00 81.81 115 GLU A CA 1
ATOM 901 C C . GLU A 1 115 ? -20.180 13.192 -6.102 1.00 81.81 115 GLU A C 1
ATOM 903 O O . GLU A 1 115 ? -19.596 12.150 -5.802 1.00 81.81 115 GLU A O 1
ATOM 908 N N . THR A 1 116 ? -20.426 14.150 -5.205 1.00 81.06 116 THR A N 1
ATOM 909 C CA . THR A 1 116 ? -20.079 14.013 -3.786 1.00 81.06 116 THR A CA 1
ATOM 910 C C . THR A 1 116 ? -20.819 12.835 -3.153 1.00 81.06 116 THR A C 1
ATOM 912 O O . THR A 1 116 ? -20.201 12.030 -2.459 1.00 81.06 116 THR A O 1
ATOM 915 N N . LEU A 1 117 ? -22.116 12.673 -3.444 1.00 87.00 117 LEU A N 1
ATOM 916 C CA . LEU A 1 117 ? -22.895 11.520 -2.985 1.00 87.00 117 LEU A CA 1
ATOM 917 C C . LEU A 1 117 ? -22.367 10.200 -3.552 1.00 87.00 117 LEU A C 1
ATOM 919 O O . LEU A 1 117 ? -22.265 9.229 -2.807 1.00 87.00 117 LEU A O 1
ATOM 923 N N . THR A 1 118 ? -21.988 10.154 -4.833 1.00 89.69 118 THR A N 1
ATOM 924 C CA . THR A 1 118 ? -21.391 8.954 -5.433 1.00 89.69 118 THR A CA 1
ATOM 925 C C . THR A 1 118 ? -20.101 8.566 -4.719 1.00 89.69 118 THR A C 1
ATOM 927 O O . THR A 1 118 ? -19.952 7.405 -4.360 1.00 89.69 118 THR A O 1
ATOM 930 N N . ARG A 1 119 ? -19.209 9.524 -4.435 1.00 87.25 119 ARG A N 1
ATOM 931 C CA . ARG A 1 119 ? -17.939 9.264 -3.730 1.00 87.25 119 ARG A CA 1
ATOM 932 C C . ARG A 1 119 ? -18.152 8.754 -2.305 1.00 87.25 119 ARG A C 1
ATOM 934 O O . ARG A 1 119 ? -17.464 7.829 -1.879 1.00 87.25 119 ARG A O 1
ATOM 941 N N . ILE A 1 120 ? -19.116 9.332 -1.584 1.00 88.81 120 ILE A N 1
ATOM 942 C CA . ILE A 1 120 ? -19.483 8.877 -0.236 1.00 88.81 120 ILE A CA 1
ATOM 943 C C . ILE A 1 120 ? -20.038 7.452 -0.299 1.00 88.81 120 ILE A C 1
ATOM 945 O O . ILE A 1 120 ? -19.628 6.600 0.485 1.00 88.81 120 ILE A O 1
ATOM 949 N N . LEU A 1 121 ? -20.927 7.171 -1.255 1.00 91.56 121 LEU A N 1
ATOM 950 C CA . LEU A 1 121 ? -21.526 5.851 -1.412 1.00 91.56 121 LEU A CA 1
ATOM 951 C C . LEU A 1 121 ? -20.477 4.793 -1.765 1.00 91.56 121 LEU A C 1
ATOM 953 O O . LEU A 1 121 ? -20.454 3.736 -1.143 1.00 91.56 121 LEU A O 1
ATOM 957 N N . THR A 1 122 ? -19.584 5.070 -2.719 1.00 92.31 122 THR A N 1
ATOM 958 C CA . THR A 1 122 ? -18.522 4.126 -3.094 1.00 92.31 122 THR A CA 1
ATOM 959 C C . THR A 1 122 ? -17.559 3.881 -1.938 1.00 92.31 122 THR A C 1
ATOM 961 O O . THR A 1 122 ? -17.186 2.736 -1.700 1.00 92.31 122 THR A O 1
ATOM 964 N N . GLY A 1 123 ? -17.204 4.926 -1.180 1.00 87.69 123 GLY A N 1
ATOM 965 C CA . GLY A 1 123 ? -16.384 4.792 0.025 1.00 87.69 123 GLY A CA 1
ATOM 966 C C . GLY A 1 123 ? -17.054 3.924 1.092 1.00 87.69 123 GLY A C 1
ATOM 967 O O . GLY A 1 123 ? -16.416 3.031 1.646 1.00 87.69 123 GLY A O 1
ATOM 968 N N . LEU A 1 124 ? -18.355 4.120 1.325 1.00 91.62 124 LEU A N 1
ATOM 969 C CA . LEU A 1 124 ? -19.122 3.332 2.290 1.00 91.62 124 LEU A CA 1
ATOM 970 C C . LEU A 1 124 ? -19.259 1.866 1.860 1.00 91.62 124 LEU A C 1
ATOM 972 O O . LEU A 1 124 ? -19.136 0.974 2.693 1.00 91.62 124 LEU A O 1
ATOM 976 N N . VAL A 1 125 ? -19.476 1.608 0.568 1.00 94.31 125 VAL A N 1
ATOM 977 C CA . VAL A 1 125 ? -19.544 0.246 0.019 1.00 94.31 125 VAL A CA 1
ATOM 978 C C . VAL A 1 125 ? -18.200 -0.463 0.171 1.00 94.31 125 VAL A C 1
ATOM 980 O O . VAL A 1 125 ? -18.166 -1.581 0.678 1.00 94.31 125 VAL A O 1
ATOM 983 N N . LEU A 1 126 ? -17.090 0.181 -0.203 1.00 91.50 126 LEU A N 1
ATOM 984 C CA . LEU A 1 126 ? -15.751 -0.403 -0.064 1.00 91.50 126 LEU A CA 1
ATOM 985 C C . LEU A 1 126 ? -15.386 -0.650 1.404 1.00 91.50 126 LEU A C 1
ATOM 987 O O . LEU A 1 126 ? -14.943 -1.746 1.745 1.00 91.50 126 LEU A O 1
ATOM 991 N N . GLY A 1 127 ? -15.635 0.322 2.285 1.00 90.06 127 GLY A N 1
ATOM 992 C CA . GLY A 1 127 ? -15.439 0.152 3.726 1.00 90.06 127 GLY A CA 1
ATOM 993 C C . GLY A 1 127 ? -16.310 -0.970 4.299 1.00 90.06 127 GLY A C 1
ATOM 994 O O . GLY A 1 127 ? -15.832 -1.794 5.075 1.00 90.06 127 GLY A O 1
ATOM 995 N N . GLY A 1 128 ? -17.564 -1.064 3.853 1.00 91.88 128 GLY A N 1
ATOM 996 C CA . GLY A 1 128 ? -18.485 -2.136 4.223 1.00 91.88 128 GLY A CA 1
ATOM 997 C C . GLY A 1 128 ? -17.998 -3.518 3.792 1.00 91.88 128 GLY A C 1
ATOM 998 O O . GLY A 1 128 ? -18.076 -4.453 4.583 1.00 91.88 128 GLY A O 1
ATOM 999 N N . ILE A 1 129 ? -17.437 -3.652 2.585 1.00 94.19 129 ILE A N 1
ATOM 1000 C CA . ILE A 1 129 ? -16.834 -4.907 2.100 1.00 94.19 129 ILE A CA 1
ATOM 1001 C C . ILE A 1 129 ? -15.656 -5.319 2.988 1.00 94.19 129 ILE A C 1
ATOM 1003 O O . ILE A 1 129 ? -15.573 -6.479 3.387 1.00 94.19 129 ILE A O 1
ATOM 1007 N N . VAL A 1 130 ? -14.776 -4.378 3.344 1.00 92.06 130 VAL A N 1
ATOM 1008 C CA . VAL A 1 130 ? -13.638 -4.650 4.237 1.00 92.06 130 VAL A CA 1
ATOM 1009 C C . VAL A 1 130 ? -14.126 -5.151 5.598 1.00 92.06 130 VAL A C 1
ATOM 1011 O O . VAL A 1 130 ? -13.673 -6.195 6.067 1.00 92.06 130 VAL A O 1
ATOM 1014 N N . ILE A 1 131 ? -15.088 -4.453 6.209 1.00 90.69 131 ILE A N 1
ATOM 1015 C CA . ILE A 1 131 ? -15.665 -4.845 7.502 1.00 90.69 131 ILE A CA 1
ATOM 1016 C C . ILE A 1 131 ? -16.335 -6.219 7.399 1.00 90.69 131 ILE A C 1
ATOM 1018 O O . ILE A 1 131 ? -16.119 -7.077 8.253 1.00 90.69 131 ILE A O 1
ATOM 1022 N N . LEU A 1 132 ? -17.105 -6.464 6.338 1.00 91.50 132 LEU A N 1
ATOM 1023 C CA . LEU A 1 132 ? -17.773 -7.741 6.108 1.00 91.50 132 LEU A CA 1
ATOM 1024 C C . LEU A 1 132 ? -16.763 -8.895 6.008 1.00 91.50 132 LEU A C 1
ATOM 1026 O O . LEU A 1 132 ? -16.951 -9.929 6.647 1.00 91.50 132 LEU A O 1
ATOM 1030 N N . CYS A 1 133 ? -15.667 -8.720 5.266 1.00 91.44 133 CYS A N 1
ATOM 1031 C CA . CYS A 1 133 ? -14.611 -9.727 5.163 1.00 91.44 133 CYS A CA 1
ATOM 1032 C C . CYS A 1 133 ? -13.934 -10.010 6.514 1.00 91.44 133 CYS A C 1
ATOM 1034 O O . CYS A 1 133 ? -13.707 -11.181 6.832 1.00 91.44 133 CYS A O 1
ATOM 1036 N N . LEU A 1 134 ? -13.679 -8.973 7.325 1.00 89.19 134 LEU A N 1
ATOM 1037 C CA . LEU A 1 134 ? -13.114 -9.110 8.676 1.00 89.19 134 LEU A CA 1
ATOM 1038 C C . LEU A 1 134 ? -14.031 -9.913 9.611 1.00 89.19 134 LEU A C 1
ATOM 1040 O O . LEU A 1 134 ? -13.555 -10.752 10.387 1.00 89.19 134 LEU A O 1
ATOM 1044 N N . VAL A 1 135 ? -15.346 -9.695 9.511 1.00 87.19 135 VAL A N 1
ATOM 1045 C CA . VAL A 1 135 ? -16.358 -10.422 10.292 1.00 87.19 135 VAL A CA 1
ATOM 1046 C C . VAL A 1 135 ? -16.430 -11.886 9.856 1.00 87.19 135 VAL A C 1
ATOM 1048 O O . VAL A 1 135 ? -16.394 -12.770 10.709 1.00 87.19 135 VAL A O 1
ATOM 1051 N N . ILE A 1 136 ? -16.489 -12.155 8.545 1.00 89.00 136 ILE A N 1
ATOM 1052 C CA . ILE A 1 136 ? -16.709 -13.504 8.001 1.00 89.00 136 ILE A CA 1
ATOM 1053 C C . ILE A 1 136 ? -15.570 -14.457 8.371 1.00 89.00 136 ILE A C 1
ATOM 1055 O O . ILE A 1 136 ? -15.814 -15.497 8.979 1.00 89.00 136 ILE A O 1
ATOM 1059 N N . SER A 1 137 ? -14.328 -14.166 7.967 1.00 89.12 137 SER A N 1
ATOM 1060 C CA . SER A 1 137 ? -13.193 -15.047 8.270 1.00 89.12 137 SER A CA 1
ATOM 1061 C C . SER A 1 137 ? -11.835 -14.405 7.985 1.00 89.12 137 SER A C 1
ATOM 1063 O O . SER A 1 137 ? -11.695 -13.517 7.140 1.00 89.12 137 SER A O 1
ATOM 1065 N N . LYS A 1 138 ? -10.793 -14.933 8.644 1.00 89.69 138 LYS A N 1
ATOM 1066 C CA . LYS A 1 138 ? -9.393 -14.583 8.350 1.00 89.69 138 LYS A CA 1
ATOM 1067 C C . LYS A 1 138 ? -9.056 -14.855 6.879 1.00 89.69 138 LYS A C 1
ATOM 1069 O O . LYS A 1 138 ? -8.498 -13.990 6.217 1.00 89.69 138 LYS A O 1
ATOM 1074 N N . ILE A 1 139 ? -9.473 -16.007 6.344 1.00 93.31 139 ILE A N 1
ATOM 1075 C CA . ILE A 1 139 ? -9.223 -16.388 4.943 1.00 93.31 139 ILE A CA 1
ATOM 1076 C C . ILE A 1 139 ? -9.894 -15.407 3.973 1.00 93.31 139 ILE A C 1
ATOM 1078 O O . ILE A 1 139 ? -9.251 -14.960 3.029 1.00 93.31 139 ILE A O 1
ATOM 1082 N N . ALA A 1 140 ? -11.150 -15.017 4.221 1.00 94.50 140 ALA A N 1
ATOM 1083 C CA . ALA A 1 140 ? -11.847 -14.038 3.382 1.00 94.50 140 ALA A CA 1
ATOM 1084 C C . ALA A 1 140 ? -11.113 -12.688 3.347 1.00 94.50 140 ALA A C 1
ATOM 1086 O O . ALA A 1 140 ? -11.002 -12.074 2.288 1.00 94.50 140 ALA A O 1
ATOM 1087 N N . THR A 1 141 ? -10.562 -12.255 4.484 1.00 93.88 141 THR A N 1
ATOM 1088 C CA . THR A 1 141 ? -9.764 -11.023 4.566 1.00 93.88 141 THR A CA 1
ATOM 1089 C C . THR A 1 141 ? -8.456 -11.144 3.778 1.00 93.88 141 THR A C 1
ATOM 1091 O O . THR A 1 141 ? -8.105 -10.233 3.036 1.00 93.88 141 THR A O 1
ATOM 1094 N N . VAL A 1 142 ? -7.758 -12.280 3.869 1.00 95.94 142 VAL A N 1
ATOM 1095 C CA . VAL A 1 142 ? -6.526 -12.533 3.098 1.00 95.94 142 VAL A CA 1
ATOM 1096 C C . VAL A 1 142 ? -6.795 -12.534 1.594 1.00 95.94 142 VAL A C 1
ATOM 1098 O O . VAL A 1 142 ? -6.038 -11.927 0.839 1.00 95.94 142 VAL A O 1
ATOM 1101 N N . VAL A 1 143 ? -7.889 -13.162 1.152 1.00 96.62 143 VAL A N 1
ATOM 1102 C CA . VAL A 1 143 ? -8.296 -13.146 -0.261 1.00 96.62 143 VAL A CA 1
ATOM 1103 C C . VAL A 1 143 ? -8.588 -11.717 -0.717 1.00 96.62 143 VAL A C 1
ATOM 1105 O O . VAL A 1 143 ? -8.099 -11.314 -1.768 1.00 96.62 143 VAL A O 1
ATOM 1108 N N . LEU A 1 144 ? -9.315 -10.927 0.082 1.00 96.25 144 LEU A N 1
ATOM 1109 C CA . LEU A 1 144 ? -9.572 -9.518 -0.223 1.00 96.25 144 LEU A CA 1
ATOM 1110 C C . LEU A 1 144 ? -8.266 -8.721 -0.369 1.00 96.25 144 LEU A C 1
ATOM 1112 O O . LEU A 1 144 ? -8.114 -7.991 -1.346 1.00 96.25 144 LEU A O 1
ATOM 1116 N N . ILE A 1 145 ? -7.319 -8.885 0.562 1.00 96.56 145 ILE A N 1
ATOM 1117 C CA . ILE A 1 145 ? -5.999 -8.238 0.500 1.00 96.56 145 ILE A CA 1
ATOM 1118 C C . ILE A 1 145 ? -5.283 -8.633 -0.794 1.00 96.56 145 ILE A C 1
ATOM 1120 O O . ILE A 1 145 ? -4.818 -7.762 -1.521 1.00 96.56 145 ILE A O 1
ATOM 1124 N N . ALA A 1 146 ? -5.243 -9.923 -1.133 1.00 97.69 146 ALA A N 1
ATOM 1125 C CA . ALA A 1 146 ? -4.587 -10.399 -2.347 1.00 97.69 146 ALA A CA 1
ATOM 1126 C C . ALA A 1 146 ? -5.209 -9.820 -3.627 1.00 97.69 146 ALA A C 1
ATOM 1128 O O . ALA A 1 146 ? -4.478 -9.427 -4.536 1.00 97.69 146 ALA A O 1
ATOM 1129 N N . VAL A 1 147 ? -6.542 -9.711 -3.689 1.00 97.69 147 VAL A N 1
ATOM 1130 C CA . VAL A 1 147 ? -7.237 -9.060 -4.810 1.00 97.69 147 VAL A CA 1
ATOM 1131 C C . VAL A 1 147 ? -6.878 -7.577 -4.890 1.00 97.69 147 VAL A C 1
ATOM 1133 O O . VAL A 1 147 ? -6.524 -7.101 -5.967 1.00 97.69 147 VAL A O 1
ATOM 1136 N N . MET A 1 148 ? -6.911 -6.852 -3.769 1.00 97.06 148 MET A N 1
ATOM 1137 C CA . MET A 1 148 ? -6.577 -5.423 -3.732 1.00 97.06 148 MET A CA 1
ATOM 1138 C C . MET A 1 148 ? -5.121 -5.159 -4.132 1.00 97.06 148 MET A C 1
ATOM 1140 O O . MET A 1 148 ? -4.861 -4.253 -4.920 1.00 97.06 148 MET A O 1
ATOM 1144 N N . LEU A 1 149 ? -4.176 -5.980 -3.663 1.00 97.81 149 LEU A N 1
ATOM 1145 C CA . LEU A 1 149 ? -2.771 -5.893 -4.070 1.00 97.81 149 LEU A CA 1
ATOM 1146 C C . LEU A 1 149 ? -2.571 -6.272 -5.537 1.00 97.81 149 LEU A C 1
ATOM 1148 O O . LEU A 1 149 ? -1.740 -5.665 -6.206 1.00 97.81 149 LEU A O 1
ATOM 1152 N N . GLY A 1 150 ? -3.344 -7.227 -6.057 1.00 97.69 150 GLY A N 1
ATOM 1153 C CA . GLY A 1 150 ? -3.379 -7.541 -7.482 1.00 97.69 150 GLY A CA 1
ATOM 1154 C C . GLY A 1 150 ? -3.802 -6.332 -8.314 1.00 97.69 150 GLY A C 1
ATOM 1155 O O . GLY A 1 150 ? -3.074 -5.941 -9.222 1.00 97.69 150 GLY A O 1
ATOM 1156 N N . ILE A 1 151 ? -4.921 -5.691 -7.962 1.00 97.88 151 ILE A N 1
ATOM 1157 C CA . ILE A 1 151 ? -5.411 -4.481 -8.642 1.00 97.88 151 ILE A CA 1
ATOM 1158 C C . ILE A 1 151 ? -4.365 -3.358 -8.558 1.00 97.88 151 ILE A C 1
ATOM 1160 O O . ILE A 1 151 ? -3.950 -2.833 -9.592 1.00 97.88 151 ILE A O 1
ATOM 1164 N N . ALA A 1 152 ? -3.851 -3.056 -7.363 1.00 97.56 152 ALA A N 1
ATOM 1165 C CA . ALA A 1 152 ? -2.826 -2.026 -7.172 1.00 97.56 152 ALA A CA 1
ATOM 1166 C C . ALA A 1 152 ? -1.549 -2.306 -7.988 1.00 97.56 152 ALA A C 1
ATOM 1168 O O . ALA A 1 152 ? -0.984 -1.406 -8.608 1.00 97.56 152 ALA A O 1
ATOM 1169 N N . SER A 1 153 ? -1.116 -3.568 -8.036 1.00 97.38 153 SER A N 1
ATOM 1170 C CA . SER A 1 153 ? 0.035 -4.010 -8.825 1.00 97.38 153 SER A CA 1
ATOM 1171 C C . SER A 1 153 ? -0.220 -3.855 -10.329 1.00 97.38 153 SER A C 1
ATOM 1173 O O . SER A 1 153 ? 0.646 -3.358 -11.051 1.00 97.38 153 SER A O 1
ATOM 1175 N N . THR A 1 154 ? -1.427 -4.181 -10.815 1.00 97.19 154 THR A N 1
ATOM 1176 C CA . THR A 1 154 ? -1.786 -3.952 -12.225 1.00 97.19 154 THR A CA 1
ATOM 1177 C C . THR A 1 154 ? -1.755 -2.475 -12.603 1.00 97.19 154 THR A C 1
ATOM 1179 O O . THR A 1 154 ? -1.164 -2.139 -13.627 1.00 97.19 154 THR A O 1
ATOM 1182 N N . GLU A 1 155 ? -2.318 -1.585 -11.783 1.00 97.25 155 GLU A N 1
ATOM 1183 C CA . GLU A 1 155 ? -2.303 -0.141 -12.046 1.00 97.25 155 GLU A CA 1
ATOM 1184 C C . GLU A 1 155 ? -0.879 0.424 -12.029 1.00 97.25 155 GLU A C 1
ATOM 1186 O O . GLU A 1 155 ? -0.512 1.219 -12.902 1.00 97.25 155 GLU A O 1
ATOM 1191 N N . LEU A 1 156 ? -0.046 -0.029 -11.085 1.00 96.50 156 LEU A N 1
ATOM 1192 C CA . LEU A 1 156 ? 1.357 0.362 -11.002 1.00 96.50 156 LEU A CA 1
ATOM 1193 C C . LEU A 1 156 ? 2.121 -0.046 -12.265 1.00 96.50 156 LEU A C 1
ATOM 1195 O O . LEU A 1 156 ? 2.751 0.795 -12.905 1.00 96.50 156 LEU A O 1
ATOM 1199 N N . PHE A 1 157 ? 2.048 -1.317 -12.666 1.00 94.94 157 PHE A N 1
ATOM 1200 C CA . PHE A 1 157 ? 2.776 -1.792 -13.842 1.00 94.94 157 PHE A CA 1
ATOM 1201 C C . PHE A 1 157 ? 2.242 -1.202 -15.148 1.00 94.94 157 PHE A C 1
ATOM 1203 O O . PHE A 1 157 ? 3.038 -0.863 -16.020 1.00 94.94 157 PHE A O 1
ATOM 1210 N N . GLN A 1 158 ? 0.930 -0.996 -15.282 1.00 95.00 158 GLN A N 1
ATOM 1211 C CA . GLN A 1 158 ? 0.367 -0.272 -16.426 1.00 95.00 158 GLN A CA 1
ATOM 1212 C C . GLN A 1 158 ? 0.877 1.170 -16.495 1.00 95.00 158 GLN A C 1
ATOM 1214 O O . GLN A 1 158 ? 1.179 1.665 -17.579 1.00 95.00 158 GLN A O 1
ATOM 1219 N N . SER A 1 159 ? 1.005 1.843 -15.351 1.00 93.69 159 SER A N 1
ATOM 1220 C CA . SER A 1 159 ? 1.558 3.199 -15.292 1.00 93.69 159 SER A CA 1
ATOM 1221 C C . SER A 1 159 ? 3.031 3.223 -15.700 1.00 93.69 159 SER A C 1
ATOM 1223 O O . SER A 1 159 ? 3.448 4.111 -16.437 1.00 93.69 159 SER A O 1
ATOM 1225 N N . LEU A 1 160 ? 3.803 2.210 -15.305 1.00 91.62 160 LEU A N 1
ATOM 1226 C CA . LEU A 1 160 ? 5.200 2.053 -15.713 1.00 91.62 160 LEU A CA 1
ATOM 1227 C C . LEU A 1 160 ? 5.340 1.816 -17.224 1.00 91.62 160 LEU A C 1
ATOM 1229 O O . LEU A 1 160 ? 6.202 2.433 -17.850 1.00 91.62 160 LEU A O 1
ATOM 1233 N N . TYR A 1 161 ? 4.449 1.018 -17.825 1.00 89.81 161 TYR A N 1
ATOM 1234 C CA . TYR A 1 161 ? 4.409 0.835 -19.281 1.00 89.81 161 TYR A CA 1
ATOM 1235 C C . TYR A 1 161 ? 4.159 2.132 -20.040 1.00 89.81 161 TYR A C 1
ATOM 1237 O O . TYR A 1 161 ? 4.791 2.361 -21.068 1.00 89.81 161 TYR A O 1
ATOM 1245 N N . LYS A 1 162 ? 3.277 3.005 -19.536 1.00 90.56 162 LYS A N 1
ATOM 1246 C CA . LYS A 1 162 ? 3.004 4.308 -20.170 1.00 90.56 162 LYS A CA 1
ATOM 1247 C C . LYS A 1 162 ? 4.245 5.203 -20.236 1.00 90.56 162 LYS A C 1
ATOM 1249 O O . LYS A 1 162 ? 4.344 6.025 -21.136 1.00 90.56 162 LYS A O 1
ATOM 1254 N N . VAL A 1 163 ? 5.187 5.022 -19.311 1.00 88.06 163 VAL A N 1
ATOM 1255 C CA . VAL A 1 163 ? 6.455 5.771 -19.239 1.00 88.06 163 VAL A CA 1
ATOM 1256 C C . VAL A 1 163 ? 7.577 5.076 -20.037 1.00 88.06 163 VAL A C 1
ATOM 1258 O O . VAL A 1 163 ? 8.700 5.566 -20.104 1.00 88.06 163 VAL A O 1
ATOM 1261 N N . GLY A 1 164 ? 7.289 3.941 -20.685 1.00 87.12 164 GLY A N 1
ATOM 1262 C CA . GLY A 1 164 ? 8.243 3.205 -21.520 1.00 87.12 164 GLY A CA 1
ATOM 1263 C C . GLY A 1 164 ? 9.057 2.140 -20.781 1.00 87.12 164 GLY A C 1
ATOM 1264 O O . GLY A 1 164 ? 9.950 1.540 -21.377 1.00 87.12 164 GLY A O 1
ATOM 1265 N N . TRP A 1 165 ? 8.759 1.864 -19.508 1.00 90.69 165 TRP A N 1
ATOM 1266 C CA . TRP A 1 165 ? 9.358 0.736 -18.790 1.00 90.69 165 TRP A CA 1
ATOM 1267 C C . TRP A 1 165 ? 8.670 -0.572 -19.176 1.00 90.69 165 TRP A C 1
ATOM 1269 O O . TRP A 1 165 ? 7.447 -0.626 -19.278 1.00 90.69 165 TRP A O 1
ATOM 1279 N N . GLN A 1 166 ? 9.438 -1.650 -19.335 1.00 90.50 166 GLN A N 1
ATOM 1280 C CA . GLN A 1 166 ? 8.907 -2.960 -19.732 1.00 90.50 166 GLN A CA 1
ATOM 1281 C C . GLN A 1 166 ? 9.305 -4.058 -18.734 1.00 90.50 166 GLN A C 1
ATOM 1283 O O . GLN A 1 166 ? 9.976 -5.016 -19.114 1.00 90.50 166 GLN A O 1
ATOM 1288 N N . PRO A 1 167 ? 8.952 -3.938 -17.437 1.00 92.94 167 PRO A N 1
ATOM 1289 C CA . PRO A 1 167 ? 9.277 -4.966 -16.455 1.00 92.94 167 PRO A CA 1
ATOM 1290 C C . PRO A 1 167 ? 8.537 -6.283 -16.759 1.00 92.94 167 PRO A C 1
ATOM 1292 O O . PRO A 1 167 ? 7.469 -6.251 -17.370 1.00 92.94 167 PRO A O 1
ATOM 1295 N N . PRO A 1 168 ? 9.029 -7.443 -16.278 1.00 94.06 168 PRO A N 1
ATOM 1296 C CA . PRO A 1 168 ? 8.334 -8.730 -16.377 1.00 94.06 168 PRO A CA 1
ATOM 1297 C C . PRO A 1 168 ? 7.043 -8.735 -15.538 1.00 94.06 168 PRO A C 1
ATOM 1299 O O . PRO A 1 168 ? 6.980 -9.262 -14.429 1.00 94.06 168 PRO A O 1
ATOM 1302 N N . THR A 1 169 ? 5.989 -8.103 -16.048 1.00 94.00 169 THR A N 1
ATOM 1303 C CA . THR A 1 169 ? 4.774 -7.775 -15.288 1.00 94.00 169 THR A CA 1
ATOM 1304 C C . THR A 1 169 ? 4.050 -8.999 -14.771 1.00 94.00 169 THR A C 1
ATOM 1306 O O . THR A 1 169 ? 3.523 -8.962 -13.666 1.00 94.00 169 THR A O 1
ATOM 1309 N N . LEU A 1 170 ? 4.059 -10.098 -15.529 1.00 94.81 170 LEU A N 1
ATOM 1310 C CA . LEU A 1 170 ? 3.468 -11.352 -15.077 1.00 94.81 170 LEU A CA 1
ATOM 1311 C C . LEU A 1 170 ? 4.157 -11.860 -13.804 1.00 94.81 170 LEU A C 1
ATOM 1313 O O . LEU A 1 170 ? 3.479 -12.237 -12.853 1.00 94.81 170 LEU A O 1
ATOM 1317 N N . VAL A 1 171 ? 5.492 -11.804 -13.766 1.00 96.81 171 VAL A N 1
ATOM 1318 C CA . VAL A 1 171 ? 6.288 -12.188 -12.591 1.00 96.81 171 VAL A CA 1
ATOM 1319 C C . VAL A 1 171 ? 5.931 -11.288 -11.410 1.00 96.81 171 VAL A C 1
ATOM 1321 O O . VAL A 1 171 ? 5.664 -11.781 -10.318 1.00 96.81 171 VAL A O 1
ATOM 1324 N N . GLY A 1 172 ? 5.855 -9.975 -11.644 1.00 96.94 172 GLY A N 1
ATOM 1325 C CA . GLY A 1 172 ? 5.493 -9.002 -10.615 1.00 96.94 172 GLY A CA 1
ATOM 1326 C C . GLY A 1 172 ? 4.081 -9.199 -10.066 1.00 96.94 172 GLY A C 1
ATOM 1327 O O . GLY A 1 172 ? 3.887 -9.171 -8.856 1.00 96.94 172 GLY A O 1
ATOM 1328 N N . LEU A 1 173 ? 3.100 -9.459 -10.931 1.00 97.56 173 LEU A N 1
ATOM 1329 C CA . LEU A 1 173 ? 1.705 -9.642 -10.538 1.00 97.56 173 LEU A CA 1
ATOM 1330 C C . LEU A 1 173 ? 1.499 -10.947 -9.763 1.00 97.56 173 LEU A C 1
ATOM 1332 O O . LEU A 1 173 ? 0.854 -10.947 -8.714 1.00 97.56 173 LEU A O 1
ATOM 1336 N N . VAL A 1 174 ? 2.090 -12.046 -10.243 1.00 98.06 174 VAL A N 1
ATOM 1337 C CA . VAL A 1 174 ? 2.071 -13.336 -9.538 1.00 98.06 174 VAL A CA 1
ATOM 1338 C C . VAL A 1 174 ? 2.746 -13.205 -8.176 1.00 98.06 174 VAL A C 1
ATOM 1340 O O . VAL A 1 174 ? 2.223 -13.726 -7.195 1.00 98.06 174 VAL A O 1
ATOM 1343 N N . ALA A 1 175 ? 3.849 -12.460 -8.084 1.00 97.94 175 ALA A N 1
ATOM 1344 C CA . ALA A 1 175 ? 4.500 -12.175 -6.814 1.00 97.94 175 ALA A CA 1
ATOM 1345 C C . ALA A 1 175 ? 3.611 -11.338 -5.882 1.00 97.94 175 ALA A C 1
ATOM 1347 O O . ALA A 1 175 ? 3.403 -11.733 -4.741 1.00 97.94 175 ALA A O 1
ATOM 1348 N N . SER A 1 176 ? 3.035 -10.225 -6.351 1.00 97.81 176 SER A N 1
ATOM 1349 C CA . SER A 1 176 ? 2.182 -9.348 -5.534 1.00 97.81 176 SER A CA 1
ATOM 1350 C C . SER A 1 176 ? 0.926 -10.046 -5.006 1.00 97.81 176 SER A C 1
ATOM 1352 O O . SER A 1 176 ? 0.526 -9.784 -3.876 1.00 97.81 176 SER A O 1
ATOM 1354 N N . ILE A 1 177 ? 0.315 -10.939 -5.792 1.00 98.00 177 ILE A N 1
ATOM 1355 C CA . ILE A 1 177 ? -0.864 -11.717 -5.376 1.00 98.00 177 ILE A CA 1
ATOM 1356 C C . ILE A 1 177 ? -0.446 -12.915 -4.518 1.00 98.00 177 ILE A C 1
ATOM 1358 O O . ILE A 1 177 ? -1.082 -13.217 -3.513 1.00 98.00 177 ILE A O 1
ATOM 1362 N N . GLY A 1 178 ? 0.626 -13.610 -4.897 1.00 97.31 178 GLY A N 1
ATOM 1363 C CA . GLY A 1 178 ? 1.095 -14.817 -4.221 1.00 97.31 178 GLY A CA 1
ATOM 1364 C C . GLY A 1 178 ? 1.741 -14.550 -2.863 1.00 97.31 178 GLY A C 1
ATOM 1365 O O . GLY A 1 178 ? 1.674 -15.405 -1.987 1.00 97.31 178 GLY A O 1
ATOM 1366 N N . MET A 1 179 ? 2.333 -13.375 -2.651 1.00 97.38 179 MET A N 1
ATOM 1367 C CA . MET A 1 179 ? 3.027 -13.017 -1.412 1.00 97.38 179 MET A CA 1
ATOM 1368 C C . MET A 1 179 ? 2.126 -12.950 -0.164 1.00 97.38 179 MET A C 1
ATOM 1370 O O . MET A 1 179 ? 2.479 -13.614 0.812 1.00 97.38 179 MET A O 1
ATOM 1374 N N . PRO A 1 180 ? 0.960 -12.266 -0.151 1.00 97.00 180 PRO A N 1
ATOM 1375 C CA . PRO A 1 180 ? 0.064 -12.281 1.014 1.00 97.00 180 PRO A CA 1
ATOM 1376 C C . PRO A 1 180 ? -0.477 -13.689 1.294 1.00 97.00 180 PRO A C 1
ATOM 1378 O O . PRO A 1 180 ? -0.649 -14.085 2.445 1.00 97.00 180 PRO A O 1
ATOM 1381 N N . LEU A 1 181 ? -0.691 -14.476 0.240 1.00 96.69 181 LEU A N 1
ATOM 1382 C CA . LEU A 1 181 ? -1.079 -15.880 0.315 1.00 96.69 181 LEU A CA 1
ATOM 1383 C C . LEU A 1 181 ? 0.025 -16.720 0.979 1.00 96.69 181 LEU A C 1
ATOM 1385 O O . LEU A 1 181 ? -0.216 -17.433 1.950 1.00 96.69 181 LEU A O 1
ATOM 1389 N N . ALA A 1 182 ? 1.263 -16.588 0.509 1.00 96.50 182 ALA A N 1
ATOM 1390 C CA . ALA A 1 182 ? 2.416 -17.275 1.072 1.00 96.50 182 ALA A CA 1
ATOM 1391 C C . ALA A 1 182 ? 2.648 -16.886 2.542 1.00 96.50 182 ALA A C 1
ATOM 1393 O O . ALA A 1 182 ? 2.897 -17.766 3.367 1.00 96.50 182 ALA A O 1
ATOM 1394 N N . ALA A 1 183 ? 2.486 -15.603 2.882 1.00 96.31 183 ALA A N 1
ATOM 1395 C CA . ALA A 1 183 ? 2.568 -15.105 4.252 1.00 96.31 183 ALA A CA 1
ATOM 1396 C C . ALA A 1 183 ? 1.510 -15.748 5.164 1.00 96.31 183 ALA A C 1
ATOM 1398 O O . ALA A 1 183 ? 1.820 -16.101 6.297 1.00 96.31 183 ALA A O 1
ATOM 1399 N N . TYR A 1 184 ? 0.293 -15.989 4.663 1.00 95.31 184 TYR A N 1
ATOM 1400 C CA . TYR A 1 184 ? -0.757 -16.664 5.430 1.00 95.31 184 TYR A CA 1
ATOM 1401 C C . TYR A 1 184 ? -0.403 -18.115 5.804 1.00 95.31 184 TYR A C 1
ATOM 1403 O O . TYR A 1 184 ? -0.690 -18.546 6.918 1.00 95.31 184 TYR A O 1
ATOM 1411 N N . TRP A 1 185 ? 0.221 -18.882 4.901 1.00 94.50 185 TRP A N 1
ATOM 1412 C CA . TRP A 1 185 ? 0.533 -20.300 5.155 1.00 94.50 185 TRP A CA 1
ATOM 1413 C C . TRP A 1 185 ? 1.903 -20.557 5.779 1.00 94.50 185 TRP A C 1
ATOM 1415 O O . TRP A 1 185 ? 2.099 -21.591 6.419 1.00 94.50 185 TRP A O 1
ATOM 1425 N N . LYS A 1 186 ? 2.881 -19.686 5.525 1.00 94.31 186 LYS A N 1
ATOM 1426 C CA . LYS A 1 186 ? 4.289 -19.899 5.894 1.00 94.31 186 LYS A CA 1
ATOM 1427 C C . LYS A 1 186 ? 4.864 -18.783 6.772 1.00 94.31 186 LYS A C 1
ATOM 1429 O O . LYS A 1 186 ? 6.018 -18.894 7.177 1.00 94.31 186 LYS A O 1
ATOM 1434 N N . GLY A 1 187 ? 4.075 -17.759 7.095 1.00 92.88 187 GLY A N 1
ATOM 1435 C CA . GLY A 1 187 ? 4.487 -16.642 7.939 1.00 92.88 187 GLY A CA 1
ATOM 1436 C C . GLY A 1 187 ? 5.477 -15.699 7.254 1.00 92.88 187 GLY A C 1
ATOM 1437 O O . GLY A 1 187 ? 5.619 -15.682 6.030 1.00 92.88 187 GLY A O 1
ATOM 1438 N N . GLU A 1 188 ? 6.189 -14.914 8.061 1.00 93.25 188 GLU A N 1
ATOM 1439 C CA . GLU A 1 188 ? 7.100 -13.852 7.609 1.00 93.25 188 GLU A CA 1
ATOM 1440 C C . GLU A 1 188 ? 8.195 -14.349 6.651 1.00 93.25 188 GLU A C 1
ATOM 1442 O O . GLU A 1 188 ? 8.465 -13.716 5.628 1.00 93.25 188 GLU A O 1
ATOM 1447 N N . GLY A 1 189 ? 8.773 -15.528 6.912 1.00 94.00 189 GLY A N 1
ATOM 1448 C CA . GLY A 1 189 ? 9.837 -16.099 6.076 1.00 94.00 189 GLY A CA 1
ATOM 1449 C C . GLY A 1 189 ? 9.426 -16.331 4.615 1.00 94.00 189 GLY A C 1
ATOM 1450 O O . GLY A 1 189 ? 10.272 -16.344 3.719 1.00 94.00 189 GLY A O 1
ATOM 1451 N N . ALA A 1 190 ? 8.123 -16.453 4.348 1.00 95.56 190 ALA A N 1
ATOM 1452 C CA . ALA A 1 190 ? 7.585 -16.599 3.002 1.00 95.56 190 ALA A CA 1
ATOM 1453 C C . ALA A 1 190 ? 7.785 -15.341 2.146 1.00 95.56 190 ALA A C 1
ATOM 1455 O O . ALA A 1 190 ? 8.009 -15.453 0.944 1.00 95.56 190 ALA A O 1
ATOM 1456 N N . ILE A 1 191 ? 7.734 -14.153 2.755 1.00 96.62 191 ILE A N 1
ATOM 1457 C CA . ILE A 1 191 ? 7.864 -12.869 2.056 1.00 96.62 191 ILE A CA 1
ATOM 1458 C C . ILE A 1 191 ? 9.257 -12.754 1.435 1.00 96.62 191 ILE A C 1
ATOM 1460 O O . ILE A 1 191 ? 9.380 -12.491 0.238 1.00 96.62 191 ILE A O 1
ATOM 1464 N N . GLY A 1 192 ? 10.300 -13.018 2.229 1.00 96.81 192 GLY A N 1
ATOM 1465 C CA . GLY A 1 192 ? 11.684 -13.007 1.755 1.00 96.81 192 GLY A CA 1
ATOM 1466 C C . GLY A 1 192 ? 11.928 -14.037 0.652 1.00 96.81 192 GLY A C 1
ATOM 1467 O O . GLY A 1 192 ? 12.564 -13.724 -0.354 1.00 96.81 192 GLY A O 1
ATOM 1468 N N . LEU A 1 193 ? 11.357 -15.240 0.790 1.00 97.25 193 LEU A N 1
ATOM 1469 C CA . LEU A 1 193 ? 11.457 -16.285 -0.228 1.00 97.25 193 LEU A CA 1
ATOM 1470 C C . LEU A 1 193 ? 10.770 -15.886 -1.540 1.00 97.25 193 LEU A C 1
ATOM 1472 O O . LEU A 1 193 ? 11.373 -16.015 -2.602 1.00 97.25 193 LEU A O 1
ATOM 1476 N N . VAL A 1 194 ? 9.530 -15.387 -1.490 1.00 97.88 194 VAL A N 1
ATOM 1477 C CA . VAL A 1 194 ? 8.803 -14.943 -2.690 1.00 97.88 194 VAL A CA 1
ATOM 1478 C C . VAL A 1 194 ? 9.537 -13.783 -3.352 1.00 97.88 194 VAL A C 1
ATOM 1480 O O . VAL A 1 194 ? 9.685 -13.788 -4.571 1.00 97.88 194 VAL A O 1
ATOM 1483 N N . LEU A 1 195 ? 10.053 -12.823 -2.581 1.00 98.12 195 LEU A N 1
ATOM 1484 C CA . LEU A 1 195 ? 10.836 -11.711 -3.118 1.00 98.12 195 LEU A CA 1
ATOM 1485 C C . LEU A 1 195 ? 12.108 -12.202 -3.827 1.00 98.12 195 LEU A C 1
ATOM 1487 O O . LEU A 1 195 ? 12.369 -11.804 -4.961 1.00 98.12 195 LEU A O 1
ATOM 1491 N N . PHE A 1 196 ? 12.857 -13.111 -3.198 1.00 98.06 196 PHE A N 1
ATOM 1492 C CA . PHE A 1 196 ? 14.040 -13.727 -3.800 1.00 98.06 196 PHE A CA 1
ATOM 1493 C C . PHE A 1 196 ? 13.698 -14.468 -5.099 1.00 98.06 196 PHE A C 1
ATOM 1495 O O . PHE A 1 196 ? 14.336 -14.242 -6.126 1.00 98.06 196 PHE A O 1
ATOM 1502 N N . LEU A 1 197 ? 12.656 -15.306 -5.084 1.00 98.06 197 LEU A N 1
ATOM 1503 C CA . LEU A 1 197 ? 12.201 -16.039 -6.266 1.00 98.06 197 LEU A CA 1
ATOM 1504 C C . LEU A 1 197 ? 11.708 -15.102 -7.370 1.00 98.06 197 LEU A C 1
ATOM 1506 O O . LEU A 1 197 ? 11.934 -15.381 -8.542 1.00 98.06 197 LEU A O 1
ATOM 1510 N N . THR A 1 198 ? 11.081 -13.981 -7.018 1.00 97.94 198 THR A N 1
ATOM 1511 C CA . THR A 1 198 ? 10.639 -12.954 -7.972 1.00 97.94 198 THR A CA 1
ATOM 1512 C C . THR A 1 198 ? 11.833 -12.312 -8.663 1.00 97.94 198 THR A C 1
ATOM 1514 O O . THR A 1 198 ? 11.852 -12.224 -9.889 1.00 97.94 198 THR A O 1
ATOM 1517 N N . PHE A 1 199 ? 12.845 -11.902 -7.894 1.00 97.81 199 PHE A N 1
ATOM 1518 C CA . PHE A 1 199 ? 14.070 -11.329 -8.445 1.00 97.81 199 PHE A CA 1
ATOM 1519 C C . PHE A 1 199 ? 14.793 -12.336 -9.343 1.00 97.81 199 PHE A C 1
ATOM 1521 O O . PHE A 1 199 ? 15.143 -12.012 -10.475 1.00 97.81 199 PHE A O 1
ATOM 1528 N N . LEU A 1 200 ? 14.955 -13.576 -8.872 1.00 98.00 200 LEU A N 1
ATOM 1529 C CA . LEU A 1 200 ? 15.591 -14.649 -9.631 1.00 98.00 200 LEU A CA 1
ATOM 1530 C C . LEU A 1 200 ? 14.833 -14.941 -10.931 1.00 98.00 200 LEU A C 1
ATOM 1532 O O . LEU A 1 200 ? 15.438 -14.989 -11.997 1.00 98.00 200 LEU A O 1
ATOM 1536 N N . THR A 1 201 ? 13.509 -15.076 -10.862 1.00 97.38 201 THR A N 1
ATOM 1537 C CA . THR A 1 201 ? 12.659 -15.317 -12.038 1.00 97.38 201 THR A CA 1
ATOM 1538 C C . THR A 1 201 ? 12.723 -14.143 -13.010 1.00 97.38 201 THR A C 1
ATOM 1540 O O . THR A 1 201 ? 12.831 -14.358 -14.211 1.00 97.38 201 THR A O 1
ATOM 1543 N N . GLY A 1 202 ? 12.719 -12.903 -12.512 1.00 96.19 202 GLY A N 1
ATOM 1544 C CA . GLY A 1 202 ? 12.888 -11.704 -13.332 1.00 96.19 202 GLY A CA 1
ATOM 1545 C C . GLY A 1 202 ? 14.265 -11.624 -13.997 1.00 96.19 202 GLY A C 1
ATOM 1546 O O . GLY A 1 202 ? 14.361 -11.231 -15.155 1.00 96.19 202 GLY A O 1
ATOM 1547 N N . ALA A 1 203 ? 15.331 -12.036 -13.310 1.00 95.69 203 ALA A N 1
ATOM 1548 C CA . ALA A 1 203 ? 16.667 -12.112 -13.894 1.00 95.69 203 ALA A CA 1
ATOM 1549 C C . ALA A 1 203 ? 16.735 -13.190 -14.987 1.00 95.69 203 ALA A C 1
ATOM 1551 O O . ALA A 1 203 ? 17.240 -12.928 -16.078 1.00 95.69 203 ALA A O 1
ATOM 1552 N N . LEU A 1 204 ? 16.168 -14.375 -14.730 1.00 95.50 204 LEU A N 1
ATOM 1553 C CA . LEU A 1 204 ? 16.075 -15.455 -15.715 1.00 95.50 204 LEU A CA 1
ATOM 1554 C C . LEU A 1 204 ? 15.246 -15.046 -16.936 1.00 95.50 204 LEU A C 1
ATOM 1556 O O . LEU A 1 204 ? 15.634 -15.362 -18.053 1.00 95.50 204 LEU A O 1
ATOM 1560 N N . TRP A 1 205 ? 14.151 -14.310 -16.739 1.00 95.25 205 TRP A N 1
ATOM 1561 C CA . TRP A 1 205 ? 13.309 -13.780 -17.814 1.00 95.25 205 TRP A CA 1
ATOM 1562 C C . TRP A 1 205 ? 14.146 -13.016 -18.853 1.00 95.25 205 TRP A C 1
ATOM 1564 O O . TRP A 1 205 ? 14.080 -13.313 -20.045 1.00 95.25 205 TRP A O 1
ATOM 1574 N N . TYR A 1 206 ? 15.032 -12.127 -18.393 1.00 93.31 206 TYR A N 1
ATOM 1575 C CA . TYR A 1 206 ? 15.948 -11.393 -19.270 1.00 93.31 206 TYR A CA 1
ATOM 1576 C C . TYR A 1 206 ? 17.120 -12.224 -19.795 1.00 93.31 206 TYR A C 1
ATOM 1578 O O . TYR A 1 206 ? 17.512 -12.045 -20.946 1.00 93.31 206 TYR A O 1
ATOM 1586 N N . LEU A 1 207 ? 17.674 -13.142 -18.996 1.00 92.50 207 LEU A N 1
ATOM 1587 C CA . LEU A 1 207 ? 18.755 -14.031 -19.443 1.00 92.50 207 LEU A CA 1
ATOM 1588 C C . LEU A 1 207 ? 18.312 -14.977 -20.565 1.00 92.50 207 LEU A C 1
ATOM 1590 O O . LEU A 1 207 ? 19.115 -15.325 -21.424 1.00 92.50 207 LEU A O 1
ATOM 1594 N N . LEU A 1 208 ? 17.037 -15.363 -20.580 1.00 93.12 208 LEU A N 1
ATOM 1595 C CA . LEU A 1 208 ? 16.435 -16.167 -21.644 1.00 93.12 208 LEU A CA 1
ATOM 1596 C C . LEU A 1 208 ? 16.108 -15.351 -22.906 1.00 93.12 208 LEU A C 1
ATOM 1598 O O . LEU A 1 208 ? 15.535 -15.892 -23.847 1.00 93.12 208 LEU A O 1
ATOM 1602 N N . GLY A 1 209 ? 16.440 -14.056 -22.937 1.00 85.31 209 GLY A N 1
ATOM 1603 C CA . GLY A 1 209 ? 16.155 -13.174 -24.070 1.00 85.31 209 GLY A CA 1
ATOM 1604 C C . GLY A 1 209 ? 14.675 -12.812 -24.214 1.00 85.31 209 GLY A C 1
ATOM 1605 O O . GLY A 1 209 ? 14.272 -12.264 -25.237 1.00 85.31 209 GLY A O 1
ATOM 1606 N N . ILE A 1 210 ? 13.853 -13.100 -23.203 1.00 82.31 210 ILE A N 1
ATOM 1607 C CA . ILE A 1 210 ? 12.431 -12.769 -23.186 1.00 82.31 210 ILE A CA 1
ATOM 1608 C C . ILE A 1 210 ? 12.336 -11.365 -22.585 1.00 82.31 210 ILE A C 1
ATOM 1610 O O . ILE A 1 210 ? 12.223 -11.211 -21.380 1.00 82.31 210 ILE A O 1
ATOM 1614 N N . GLY A 1 211 ? 12.460 -10.297 -23.368 1.00 78.31 211 GLY A N 1
ATOM 1615 C CA . GLY A 1 211 ? 12.370 -8.954 -22.792 1.00 78.31 211 GLY A CA 1
ATOM 1616 C C . GLY A 1 211 ? 12.793 -7.824 -23.712 1.00 78.31 211 GLY A C 1
ATOM 1617 O O . GLY A 1 211 ? 13.431 -8.039 -24.738 1.00 78.31 211 GLY A O 1
ATOM 1618 N N . GLY A 1 212 ? 12.412 -6.610 -23.319 1.00 78.62 212 GLY A N 1
ATOM 1619 C CA . GLY A 1 212 ? 12.805 -5.384 -24.001 1.00 78.62 212 GLY A CA 1
ATOM 1620 C C . GLY A 1 212 ? 14.232 -4.932 -23.673 1.00 78.62 212 GLY A C 1
ATOM 1621 O O . GLY A 1 212 ? 14.913 -5.530 -22.830 1.00 78.62 212 GLY A O 1
ATOM 1622 N N . PRO A 1 213 ? 14.690 -3.841 -24.307 1.00 77.06 213 PRO A N 1
ATOM 1623 C CA . PRO A 1 213 ? 15.978 -3.232 -23.998 1.00 77.06 213 PRO A CA 1
ATOM 1624 C C . PRO A 1 213 ? 16.048 -2.809 -22.518 1.00 77.06 213 PRO A C 1
ATOM 1626 O O . PRO A 1 213 ? 15.033 -2.504 -21.894 1.00 77.06 213 PRO A O 1
ATOM 1629 N N . ARG A 1 214 ? 17.268 -2.745 -21.963 1.00 87.56 214 ARG A N 1
ATOM 1630 C CA . ARG A 1 214 ? 17.571 -2.309 -20.576 1.00 87.56 214 ARG A CA 1
ATOM 1631 C C . ARG A 1 214 ? 17.104 -3.292 -19.477 1.00 87.56 214 ARG A C 1
ATOM 1633 O O . ARG A 1 214 ? 16.284 -2.933 -18.628 1.00 87.56 214 ARG A O 1
ATOM 1640 N N . PRO A 1 215 ? 17.686 -4.505 -19.407 1.00 91.62 215 PRO A N 1
ATOM 1641 C CA . PRO A 1 215 ? 17.294 -5.523 -18.426 1.00 91.62 215 PRO A CA 1
ATOM 1642 C C . PRO A 1 215 ? 17.502 -5.081 -16.969 1.00 91.62 215 PRO A C 1
ATOM 1644 O O . PRO A 1 215 ? 16.646 -5.336 -16.127 1.00 91.62 215 PRO A O 1
ATOM 1647 N N . VAL A 1 216 ? 18.597 -4.373 -16.661 1.00 93.81 216 VAL A N 1
ATOM 1648 C CA . VAL A 1 216 ? 18.913 -3.951 -15.282 1.00 93.81 216 VAL A CA 1
ATOM 1649 C C . VAL A 1 216 ? 17.893 -2.935 -14.738 1.00 93.81 216 VAL A C 1
ATOM 1651 O O . VAL A 1 216 ? 17.306 -3.209 -13.689 1.00 93.81 216 VAL A O 1
ATOM 1654 N N . PRO A 1 217 ? 17.596 -1.812 -15.425 1.00 94.31 217 PRO A N 1
ATOM 1655 C CA . PRO A 1 217 ? 16.540 -0.900 -14.986 1.00 94.31 217 PRO A CA 1
ATOM 1656 C C . PRO A 1 217 ? 15.159 -1.552 -14.873 1.00 94.31 217 PRO A C 1
ATOM 1658 O O . PRO A 1 217 ? 14.466 -1.347 -13.878 1.00 94.31 217 PRO A O 1
ATOM 1661 N N . ASN A 1 218 ? 14.762 -2.384 -15.841 1.00 94.31 218 ASN A N 1
ATOM 1662 C CA . ASN A 1 218 ? 13.458 -3.043 -15.786 1.00 94.31 218 ASN A CA 1
ATOM 1663 C C . ASN A 1 218 ? 13.363 -4.048 -14.624 1.00 94.31 218 ASN A C 1
ATOM 1665 O O . ASN A 1 218 ? 12.301 -4.187 -14.014 1.00 94.31 218 ASN A O 1
ATOM 1669 N N . LEU A 1 219 ? 14.461 -4.729 -14.282 1.00 95.88 219 LEU A N 1
ATOM 1670 C CA . LEU A 1 219 ? 14.535 -5.596 -13.106 1.00 95.88 219 LEU A CA 1
ATOM 1671 C C . LEU A 1 219 ? 14.467 -4.789 -11.799 1.00 95.88 219 LEU A C 1
ATOM 1673 O O . LEU A 1 219 ? 13.809 -5.213 -10.847 1.00 95.88 219 LEU A O 1
ATOM 1677 N N . ALA A 1 220 ? 15.091 -3.609 -11.755 1.00 95.81 220 ALA A N 1
ATOM 1678 C CA . ALA A 1 220 ? 15.001 -2.703 -10.611 1.00 95.81 220 ALA A CA 1
ATOM 1679 C C . ALA A 1 220 ? 13.563 -2.203 -10.404 1.00 95.81 220 ALA A C 1
ATOM 1681 O O . ALA A 1 220 ? 13.049 -2.265 -9.290 1.00 95.81 220 ALA A O 1
ATOM 1682 N N . VAL A 1 221 ? 12.886 -1.791 -11.479 1.00 95.62 221 VAL A N 1
ATOM 1683 C CA . VAL A 1 221 ? 11.481 -1.359 -11.452 1.00 95.62 221 VAL A CA 1
ATOM 1684 C C . VAL A 1 221 ? 10.548 -2.502 -11.033 1.00 95.62 221 VAL A C 1
ATOM 1686 O O . VAL A 1 221 ? 9.666 -2.286 -10.203 1.00 95.62 221 VAL A O 1
ATOM 1689 N N . LEU A 1 222 ? 10.761 -3.724 -11.542 1.00 96.94 222 LEU A N 1
ATOM 1690 C CA . LEU A 1 222 ? 10.037 -4.921 -11.092 1.00 96.94 222 LEU A CA 1
ATOM 1691 C C . LEU A 1 222 ? 10.182 -5.109 -9.579 1.00 96.94 222 LEU A C 1
ATOM 1693 O O . LEU A 1 222 ? 9.189 -5.245 -8.867 1.00 96.94 222 LEU A O 1
ATOM 1697 N N . THR A 1 223 ? 11.426 -5.118 -9.101 1.00 97.44 223 THR A N 1
ATOM 1698 C CA . THR A 1 223 ? 11.742 -5.376 -7.693 1.00 97.44 223 THR A CA 1
ATOM 1699 C C . THR A 1 223 ? 11.155 -4.288 -6.804 1.00 97.44 223 THR A C 1
ATOM 1701 O O . THR A 1 223 ? 10.508 -4.601 -5.810 1.00 97.44 223 THR A O 1
ATOM 1704 N N . LEU A 1 224 ? 11.301 -3.018 -7.190 1.00 97.50 224 LEU A N 1
ATOM 1705 C CA . LEU A 1 224 ? 10.732 -1.888 -6.465 1.00 97.50 224 LEU A CA 1
ATOM 1706 C C . LEU A 1 224 ? 9.204 -1.974 -6.405 1.00 97.50 224 LEU A C 1
ATOM 1708 O O . LEU A 1 224 ? 8.635 -1.784 -5.335 1.00 97.50 224 LEU A O 1
ATOM 1712 N N . GLY A 1 225 ? 8.542 -2.308 -7.516 1.00 96.94 225 GLY A N 1
ATOM 1713 C CA . GLY A 1 225 ? 7.088 -2.463 -7.547 1.00 96.94 225 GLY A CA 1
ATOM 1714 C C . GLY A 1 225 ? 6.594 -3.598 -6.648 1.00 96.94 225 GLY A C 1
ATOM 1715 O O . GLY A 1 225 ? 5.626 -3.428 -5.907 1.00 96.94 225 GLY A O 1
ATOM 1716 N N . VAL A 1 226 ? 7.295 -4.735 -6.642 1.00 98.06 226 VAL A N 1
ATOM 1717 C CA . VAL A 1 226 ? 6.953 -5.882 -5.786 1.00 98.06 226 VAL A CA 1
ATOM 1718 C C . VAL A 1 226 ? 7.256 -5.608 -4.316 1.00 98.06 226 VAL A C 1
ATOM 1720 O O . VAL A 1 226 ? 6.463 -5.994 -3.464 1.00 98.06 226 VAL A O 1
ATOM 1723 N N . VAL A 1 227 ? 8.345 -4.910 -3.992 1.00 98.19 227 VAL A N 1
ATOM 1724 C CA . VAL A 1 227 ? 8.615 -4.468 -2.615 1.00 98.19 227 VAL A CA 1
ATOM 1725 C C . VAL A 1 227 ? 7.537 -3.485 -2.157 1.00 98.19 227 VAL A C 1
ATOM 1727 O O . VAL A 1 227 ? 6.951 -3.655 -1.092 1.00 98.19 227 VAL A O 1
ATOM 1730 N N . TYR A 1 228 ? 7.224 -2.489 -2.980 1.00 97.50 228 TYR A N 1
ATOM 1731 C CA . TYR A 1 228 ? 6.283 -1.440 -2.616 1.00 97.50 228 TYR A CA 1
ATOM 1732 C C . TYR A 1 228 ? 4.855 -1.961 -2.423 1.00 97.50 228 TYR A C 1
ATOM 1734 O O . TYR A 1 228 ? 4.230 -1.659 -1.414 1.00 97.50 228 TYR A O 1
ATOM 1742 N N . VAL A 1 229 ? 4.338 -2.767 -3.352 1.00 97.56 229 VAL A N 1
ATOM 1743 C CA . VAL A 1 229 ? 2.954 -3.264 -3.277 1.00 97.56 229 VAL A CA 1
ATOM 1744 C C . VAL A 1 229 ? 2.888 -4.617 -2.576 1.00 97.56 229 VAL A C 1
ATOM 1746 O O . VAL A 1 229 ? 2.118 -4.800 -1.638 1.00 97.56 229 VAL A O 1
ATOM 1749 N 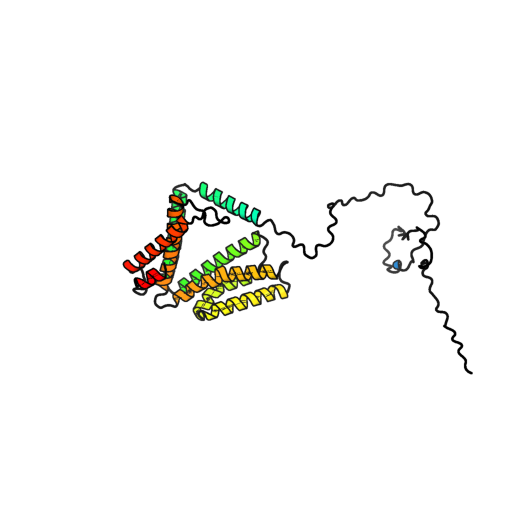N . GLY A 1 230 ? 3.701 -5.574 -3.022 1.00 97.00 230 GLY A N 1
ATOM 1750 C CA . GLY A 1 230 ? 3.676 -6.948 -2.525 1.00 97.00 230 GLY A CA 1
ATOM 1751 C C . GLY A 1 230 ? 4.172 -7.053 -1.086 1.00 97.00 230 GLY A C 1
ATOM 1752 O O . GLY A 1 230 ? 3.424 -7.508 -0.222 1.00 97.00 230 GLY A O 1
ATOM 1753 N N . VAL A 1 231 ? 5.407 -6.618 -0.810 1.00 97.44 231 VAL A N 1
ATOM 1754 C CA . VAL A 1 231 ? 6.022 -6.779 0.521 1.00 97.44 231 VAL A CA 1
ATOM 1755 C C . VAL A 1 231 ? 5.277 -5.951 1.560 1.00 97.44 231 VAL A C 1
ATOM 1757 O O . VAL A 1 231 ? 4.811 -6.522 2.546 1.00 97.44 231 VAL A O 1
ATOM 1760 N N . LEU A 1 232 ? 5.099 -4.643 1.341 1.00 96.62 232 LEU A N 1
ATOM 1761 C CA . LEU A 1 232 ? 4.390 -3.791 2.307 1.00 96.62 232 LEU A CA 1
ATOM 1762 C C . LEU A 1 232 ? 2.936 -4.241 2.499 1.00 96.62 232 LEU A C 1
ATOM 1764 O O . LEU A 1 232 ? 2.472 -4.350 3.632 1.00 96.62 232 LEU A O 1
ATOM 1768 N N . GLY A 1 233 ? 2.237 -4.589 1.416 1.00 95.56 233 GLY A N 1
ATOM 1769 C CA . GLY A 1 233 ? 0.860 -5.072 1.485 1.00 95.56 233 GLY A CA 1
ATOM 1770 C C . GLY A 1 233 ? 0.707 -6.400 2.233 1.00 95.56 233 GLY A C 1
ATOM 1771 O O . GLY A 1 233 ? -0.252 -6.585 2.980 1.00 95.56 233 GLY A O 1
ATOM 1772 N N . SER A 1 234 ? 1.667 -7.318 2.098 1.00 96.38 234 SER A N 1
ATOM 1773 C CA . SER A 1 234 ? 1.614 -8.635 2.752 1.00 96.38 234 SER A CA 1
ATOM 1774 C C . SER A 1 234 ? 1.755 -8.565 4.274 1.00 96.38 234 SER A C 1
ATOM 1776 O O . SER A 1 234 ? 1.301 -9.475 4.967 1.00 96.38 234 SER A O 1
ATOM 1778 N N . HIS A 1 235 ? 2.297 -7.474 4.825 1.00 94.50 235 HIS A N 1
ATOM 1779 C CA . HIS A 1 235 ? 2.344 -7.272 6.277 1.00 94.50 235 HIS A CA 1
ATOM 1780 C C . HIS A 1 235 ? 0.948 -7.108 6.892 1.00 94.50 235 HIS A C 1
ATOM 1782 O O . HIS A 1 235 ? 0.761 -7.443 8.059 1.00 94.50 235 HIS A O 1
ATOM 1788 N N . ALA A 1 236 ? -0.061 -6.704 6.110 1.00 94.12 236 ALA A N 1
ATOM 1789 C CA . ALA A 1 236 ? -1.452 -6.724 6.561 1.00 94.12 236 ALA A CA 1
ATOM 1790 C C . ALA A 1 236 ? -1.923 -8.147 6.919 1.00 94.12 236 ALA A C 1
ATOM 1792 O O . ALA A 1 236 ? -2.723 -8.324 7.834 1.00 94.12 236 ALA A O 1
ATOM 1793 N N . VAL A 1 237 ? -1.401 -9.171 6.231 1.00 95.00 237 VAL A N 1
ATOM 1794 C CA . VAL A 1 237 ? -1.691 -10.580 6.537 1.00 95.00 237 VAL A CA 1
ATOM 1795 C C . VAL A 1 237 ? -0.936 -11.052 7.774 1.00 95.00 237 VAL A C 1
ATOM 1797 O O . VAL A 1 237 ? -1.510 -11.776 8.581 1.00 95.00 237 VAL A O 1
ATOM 1800 N N . LEU A 1 238 ? 0.315 -10.619 7.955 1.00 93.00 238 LEU A N 1
ATOM 1801 C CA . LEU A 1 238 ? 1.072 -10.917 9.176 1.00 93.00 238 LEU A CA 1
ATOM 1802 C C . LEU A 1 238 ? 0.395 -10.317 10.412 1.00 93.00 238 LEU A C 1
ATOM 1804 O O . LEU A 1 238 ? 0.323 -10.963 11.451 1.00 93.00 238 LEU A O 1
ATOM 1808 N N . LEU A 1 239 ? -0.185 -9.123 10.276 1.00 90.31 239 LEU A N 1
ATOM 1809 C CA . LEU A 1 239 ? -0.949 -8.486 11.343 1.00 90.31 239 LEU A CA 1
ATOM 1810 C C . LEU A 1 239 ? -2.175 -9.318 11.752 1.00 90.31 239 LEU A C 1
ATOM 1812 O O . LEU A 1 239 ? -2.504 -9.370 12.929 1.00 90.31 239 LEU A O 1
ATOM 1816 N N . LEU A 1 240 ? -2.815 -10.017 10.804 1.00 89.69 240 LEU A N 1
ATOM 1817 C CA . LEU A 1 240 ? -3.936 -10.934 11.064 1.00 89.69 240 LEU A CA 1
ATOM 1818 C C . LEU A 1 240 ? -3.525 -12.232 11.780 1.00 89.69 240 LEU A C 1
ATOM 1820 O O . LEU A 1 240 ? -4.402 -13.036 12.110 1.00 89.69 240 LEU A O 1
ATOM 1824 N N . ASP A 1 241 ? -2.229 -12.496 11.955 1.00 87.19 241 ASP A N 1
ATOM 1825 C CA . ASP A 1 241 ? -1.749 -13.670 12.687 1.00 87.19 241 ASP A CA 1
ATOM 1826 C C . ASP A 1 241 ? -1.758 -13.486 14.204 1.00 87.19 241 ASP A C 1
ATOM 1828 O O . ASP A 1 241 ? -1.870 -14.466 14.939 1.00 87.19 241 ASP A O 1
ATOM 1832 N N . ASP A 1 242 ? -1.754 -12.237 14.669 1.00 85.06 242 ASP A N 1
ATOM 1833 C CA . ASP A 1 242 ? -1.939 -11.917 16.079 1.00 85.06 242 ASP A CA 1
ATOM 1834 C C . ASP A 1 242 ? -3.359 -12.298 16.556 1.00 85.06 242 ASP A C 1
ATOM 1836 O O . ASP A 1 242 ? -4.326 -12.139 15.797 1.00 85.06 242 ASP A O 1
ATOM 1840 N N . PRO A 1 243 ? -3.537 -12.738 17.818 1.00 79.38 243 PRO A N 1
ATOM 1841 C CA . PRO A 1 243 ? -4.858 -12.984 18.397 1.00 79.38 243 PRO A CA 1
ATOM 1842 C C . PRO A 1 243 ? -5.833 -11.805 18.280 1.00 79.38 243 PRO A C 1
ATOM 1844 O O . PRO A 1 243 ? -7.037 -12.025 18.249 1.00 79.38 243 PRO A O 1
ATOM 1847 N N . LYS A 1 244 ? -5.330 -10.566 18.196 1.00 82.62 244 LYS A N 1
ATOM 1848 C CA . LYS A 1 244 ? -6.110 -9.331 18.011 1.00 82.62 244 LYS A CA 1
ATOM 1849 C C . LYS A 1 244 ? -5.969 -8.746 16.604 1.00 82.62 244 LYS A C 1
ATOM 1851 O O . LYS A 1 244 ? -6.279 -7.573 16.368 1.00 82.62 244 LYS A O 1
ATOM 1856 N N . GLY A 1 245 ? -5.510 -9.550 15.649 1.00 84.31 245 GLY A N 1
ATOM 1857 C CA . GLY A 1 245 ? -5.080 -9.104 14.331 1.00 84.31 245 GLY A CA 1
ATOM 1858 C C . GLY A 1 245 ? -6.155 -8.403 13.505 1.00 84.31 245 GLY A C 1
ATOM 1859 O O . GLY A 1 245 ? -5.861 -7.450 12.785 1.00 84.31 245 GLY A O 1
ATOM 1860 N N . LYS A 1 246 ? -7.426 -8.803 13.646 1.00 85.12 246 LYS A N 1
ATOM 1861 C CA . LYS A 1 246 ? -8.548 -8.136 12.961 1.00 85.12 246 LYS A CA 1
ATOM 1862 C C . LYS A 1 246 ? -8.744 -6.701 13.447 1.00 85.12 246 LYS A C 1
ATOM 1864 O O . LYS A 1 246 ? -8.970 -5.803 12.638 1.00 85.12 246 LYS A O 1
ATOM 1869 N N . GLY A 1 247 ? -8.656 -6.491 14.763 1.00 84.12 247 GLY A N 1
ATOM 1870 C CA . GLY A 1 247 ? -8.754 -5.169 15.380 1.00 84.12 247 GLY A CA 1
ATOM 1871 C C . GLY A 1 247 ? -7.560 -4.288 15.025 1.00 84.12 247 GLY A C 1
ATOM 1872 O O . GLY A 1 247 ? -7.746 -3.127 14.671 1.00 84.12 247 GLY A O 1
ATOM 1873 N N . LEU A 1 248 ? -6.352 -4.859 15.031 1.00 86.38 248 LEU A N 1
ATOM 1874 C CA . LEU A 1 248 ? -5.130 -4.168 14.614 1.00 86.38 248 LEU A CA 1
ATOM 1875 C C . LEU A 1 248 ? -5.194 -3.721 13.148 1.00 86.38 248 LEU A C 1
ATOM 1877 O O . LEU A 1 248 ? -4.876 -2.573 12.845 1.00 86.38 248 LEU A O 1
ATOM 1881 N N . LEU A 1 249 ? -5.658 -4.590 12.244 1.00 89.44 249 LEU A N 1
ATOM 1882 C CA . LEU A 1 249 ? -5.805 -4.246 10.829 1.00 89.44 249 LEU A CA 1
ATOM 1883 C C . LEU A 1 249 ? -6.853 -3.149 10.615 1.00 89.44 249 LEU A C 1
ATOM 1885 O O . LEU A 1 2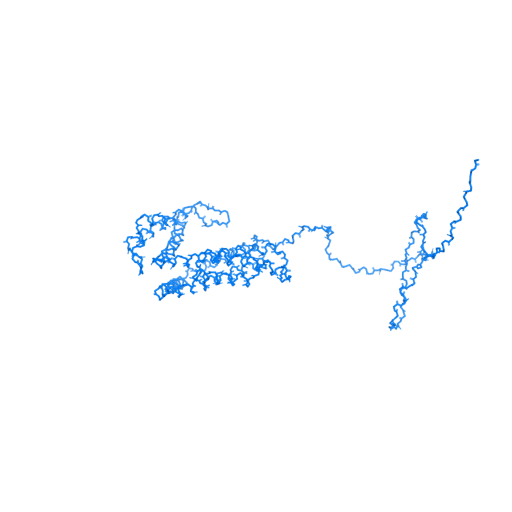49 ? -6.607 -2.203 9.869 1.00 89.44 249 LEU A O 1
ATOM 1889 N N . LEU A 1 250 ? -8.000 -3.237 11.294 1.00 88.50 250 LEU A N 1
ATOM 1890 C CA . LEU A 1 250 ? -9.027 -2.199 11.215 1.00 88.50 250 LEU A CA 1
ATOM 1891 C C . LEU A 1 250 ? -8.513 -0.857 11.750 1.00 88.50 250 LEU A C 1
ATOM 1893 O O . LEU A 1 250 ? -8.749 0.180 11.136 1.00 88.50 250 LEU A O 1
ATOM 1897 N N . ALA A 1 251 ? -7.782 -0.873 12.862 1.00 87.19 251 ALA A N 1
ATOM 1898 C CA . ALA A 1 251 ? -7.188 0.327 13.425 1.00 87.19 251 ALA A CA 1
ATOM 1899 C C . ALA A 1 251 ? -6.153 0.947 12.486 1.00 87.19 251 ALA A C 1
ATOM 1901 O O . ALA A 1 251 ? -6.208 2.149 12.267 1.00 87.19 251 ALA A O 1
ATOM 1902 N N . ALA A 1 252 ? -5.275 0.151 11.870 1.00 90.12 252 ALA A N 1
ATOM 1903 C CA . ALA A 1 252 ? -4.317 0.653 10.886 1.00 90.12 252 ALA A CA 1
ATOM 1904 C C . ALA A 1 252 ? -5.021 1.373 9.720 1.00 90.12 252 ALA A C 1
ATOM 1906 O O . ALA A 1 252 ? -4.602 2.456 9.315 1.00 90.12 252 ALA A O 1
ATOM 1907 N N . ILE A 1 253 ? -6.138 0.819 9.232 1.00 91.50 253 ILE A N 1
ATOM 1908 C CA . ILE A 1 253 ? -6.958 1.443 8.183 1.00 91.50 253 ILE A CA 1
ATOM 1909 C C . ILE A 1 253 ? -7.572 2.763 8.671 1.00 91.50 253 ILE A C 1
ATOM 1911 O O . ILE A 1 253 ? -7.525 3.764 7.956 1.00 91.50 253 ILE A O 1
ATOM 1915 N N . LEU A 1 254 ? -8.139 2.789 9.880 1.00 90.88 254 LEU A N 1
ATOM 1916 C CA . LEU A 1 254 ? -8.769 3.989 10.442 1.00 90.88 254 LEU A CA 1
ATOM 1917 C C . LEU A 1 254 ? -7.754 5.087 10.776 1.00 90.88 254 LEU A C 1
ATOM 1919 O O . LEU A 1 254 ? -8.046 6.258 10.551 1.00 90.88 254 LEU A O 1
ATOM 1923 N N . LEU A 1 255 ? -6.570 4.723 11.267 1.00 92.25 255 LEU A N 1
ATOM 1924 C CA . LEU A 1 255 ? -5.463 5.642 11.522 1.00 92.25 255 LEU A CA 1
ATOM 1925 C C . LEU A 1 255 ? -4.964 6.258 10.214 1.00 92.25 255 LEU A C 1
ATOM 1927 O O . LEU A 1 255 ? -4.858 7.477 10.132 1.00 92.25 255 LEU A O 1
ATOM 1931 N N . ALA A 1 256 ? -4.754 5.451 9.169 1.00 93.06 256 ALA A N 1
ATOM 1932 C CA . ALA A 1 256 ? -4.365 5.951 7.851 1.00 93.06 256 ALA A CA 1
ATOM 1933 C C . ALA A 1 256 ? -5.431 6.890 7.253 1.00 93.06 256 ALA A C 1
ATOM 1935 O O . ALA A 1 256 ? -5.113 7.988 6.800 1.00 93.06 256 ALA A O 1
ATOM 1936 N N . ALA A 1 257 ? -6.712 6.511 7.327 1.00 92.25 257 ALA A N 1
ATOM 1937 C CA . ALA A 1 257 ? -7.810 7.369 6.885 1.00 92.25 257 ALA A CA 1
ATOM 1938 C C . ALA A 1 257 ? -7.901 8.667 7.712 1.00 92.25 257 ALA A C 1
ATOM 1940 O O . ALA A 1 257 ? -8.164 9.740 7.169 1.00 92.25 257 ALA A O 1
ATOM 1941 N N . GLY A 1 258 ? -7.666 8.580 9.024 1.00 92.25 258 GLY A N 1
ATOM 1942 C CA . GLY A 1 258 ? -7.596 9.714 9.942 1.00 92.25 258 GLY A CA 1
ATOM 1943 C C . GLY A 1 258 ? -6.462 10.677 9.602 1.00 92.25 258 GLY A C 1
ATOM 1944 O O . GLY A 1 258 ? -6.693 11.886 9.558 1.00 92.25 258 GLY A O 1
ATOM 1945 N N . TYR A 1 259 ? -5.275 10.147 9.300 1.00 93.75 259 TYR A N 1
ATOM 1946 C CA . TYR A 1 259 ? -4.115 10.917 8.857 1.00 93.75 259 TYR A CA 1
ATOM 1947 C C . TYR A 1 259 ? -4.432 11.716 7.592 1.00 93.75 259 TYR A C 1
ATOM 1949 O O . TYR A 1 259 ? -4.234 12.933 7.558 1.00 93.75 259 TYR A O 1
ATOM 1957 N N . ASP A 1 260 ? -4.994 11.053 6.579 1.00 91.88 260 ASP A N 1
ATOM 1958 C CA . ASP A 1 260 ? -5.322 11.678 5.298 1.00 91.88 260 ASP A CA 1
ATOM 1959 C C . ASP A 1 260 ? -6.413 12.747 5.442 1.00 91.88 260 ASP A C 1
ATOM 1961 O O . ASP A 1 260 ? -6.283 13.845 4.892 1.00 91.88 260 ASP A O 1
ATOM 1965 N N . MET A 1 261 ? -7.471 12.474 6.217 1.00 89.81 261 MET A N 1
ATOM 1966 C CA . MET A 1 261 ? -8.526 13.455 6.489 1.00 89.81 261 MET A CA 1
ATOM 1967 C C . MET A 1 261 ? -7.991 14.653 7.278 1.00 89.81 261 MET A C 1
ATOM 1969 O O . MET A 1 261 ? -8.224 15.799 6.892 1.00 89.81 261 MET A O 1
ATOM 1973 N N . GLY A 1 262 ? -7.256 14.406 8.365 1.00 89.50 262 GLY A N 1
ATOM 1974 C CA . GLY A 1 262 ? -6.687 15.452 9.210 1.00 89.50 262 GLY A CA 1
ATOM 1975 C C . GLY A 1 262 ? -5.720 16.343 8.445 1.00 89.50 262 GLY A C 1
ATOM 1976 O O . GLY A 1 262 ? -5.832 17.570 8.496 1.00 89.50 262 GLY A O 1
ATOM 1977 N N . GLY A 1 263 ? -4.828 15.735 7.664 1.00 90.31 263 GLY A N 1
ATOM 1978 C CA . GLY A 1 263 ? -3.873 16.468 6.847 1.00 90.31 263 GLY A CA 1
ATOM 1979 C C . GLY A 1 263 ? -4.530 17.242 5.712 1.00 90.31 263 GLY A C 1
ATOM 1980 O O . GLY A 1 263 ? -4.110 18.362 5.420 1.00 90.31 263 GLY A O 1
ATOM 1981 N N . TYR A 1 264 ? -5.607 16.714 5.124 1.00 87.62 264 TYR A N 1
ATOM 1982 C CA . TYR A 1 264 ? -6.389 17.432 4.122 1.00 87.62 264 TYR A CA 1
ATOM 1983 C C . TYR A 1 264 ? -7.092 18.662 4.707 1.00 87.62 264 TYR A C 1
ATOM 1985 O O . TYR A 1 264 ? -6.928 19.760 4.177 1.00 87.62 264 TYR A O 1
ATOM 1993 N N . PHE A 1 265 ? -7.847 18.514 5.799 1.00 89.69 265 PHE A N 1
ATOM 1994 C CA . PHE A 1 265 ? -8.615 19.626 6.368 1.00 89.69 265 PHE A CA 1
ATOM 1995 C C . PHE A 1 265 ? -7.713 20.702 6.977 1.00 89.69 265 PHE A C 1
ATOM 1997 O O . PHE A 1 265 ? -7.914 21.891 6.725 1.00 89.69 265 PHE A O 1
ATOM 2004 N N . ILE A 1 266 ? -6.686 20.302 7.731 1.00 89.69 266 ILE A N 1
ATOM 2005 C CA . ILE A 1 266 ? -5.751 21.246 8.354 1.00 89.69 266 ILE A CA 1
ATOM 2006 C C . ILE A 1 266 ? -4.841 21.867 7.295 1.00 89.69 266 ILE A C 1
ATOM 2008 O O . ILE A 1 266 ? -4.641 23.081 7.296 1.00 89.69 266 ILE A O 1
ATOM 2012 N N . GLY A 1 267 ? -4.358 21.073 6.338 1.00 87.44 267 GLY A N 1
ATOM 2013 C CA . GLY A 1 267 ? -3.575 21.575 5.213 1.00 87.44 267 GLY A CA 1
ATOM 2014 C C . GLY A 1 267 ? -4.361 22.550 4.335 1.00 87.44 267 GLY A C 1
ATOM 2015 O O . GLY A 1 267 ? -3.798 23.544 3.892 1.00 87.44 267 GLY A O 1
ATOM 2016 N N . GLN A 1 268 ? -5.663 22.333 4.131 1.00 86.94 268 GLN A N 1
ATOM 2017 C CA . GLN A 1 268 ? -6.517 23.258 3.380 1.00 86.94 268 GLN A CA 1
ATOM 2018 C C . GLN A 1 268 ? -6.800 24.558 4.147 1.00 86.94 268 GLN A C 1
ATOM 2020 O O . GLN A 1 268 ? -6.840 25.623 3.535 1.00 86.94 268 GLN A O 1
ATOM 2025 N N . ALA A 1 269 ? -7.009 24.488 5.464 1.00 87.56 269 ALA A N 1
ATOM 2026 C CA . ALA A 1 269 ? -7.365 25.652 6.275 1.00 87.56 269 ALA A CA 1
ATOM 2027 C C . ALA A 1 269 ? -6.156 26.521 6.666 1.00 87.56 269 ALA A C 1
ATOM 2029 O O . ALA A 1 269 ? -6.266 27.745 6.731 1.00 87.56 269 ALA A O 1
ATOM 2030 N N . LEU A 1 270 ? -5.014 25.892 6.959 1.00 87.44 270 LEU A N 1
ATOM 2031 C CA . LEU A 1 270 ? -3.844 26.530 7.572 1.00 87.44 270 LEU A CA 1
ATOM 2032 C C . LEU A 1 270 ? -2.553 26.359 6.762 1.00 87.44 270 LEU A C 1
ATOM 2034 O O . LEU A 1 270 ? -1.530 26.924 7.144 1.00 87.44 270 LEU A O 1
ATOM 2038 N N . GLY A 1 271 ? -2.583 25.603 5.662 1.00 84.12 271 GLY A N 1
ATOM 2039 C CA . GLY A 1 271 ? -1.403 25.302 4.859 1.00 84.12 271 GLY A CA 1
ATOM 2040 C C . GLY A 1 271 ? -0.785 26.551 4.247 1.00 84.12 271 GLY A C 1
ATOM 2041 O O . GLY A 1 271 ? -1.388 27.209 3.400 1.00 84.12 271 GLY A O 1
ATOM 2042 N N . ARG A 1 272 ? 0.441 26.859 4.668 1.00 84.56 272 ARG A N 1
ATOM 2043 C CA . ARG A 1 272 ? 1.229 27.989 4.155 1.00 84.56 272 ARG A CA 1
ATOM 2044 C C . ARG A 1 272 ? 2.585 27.534 3.643 1.00 84.56 272 ARG A C 1
ATOM 2046 O O . ARG A 1 272 ? 3.085 28.111 2.681 1.00 84.56 272 ARG A O 1
ATOM 2053 N N . SER A 1 273 ? 3.150 26.498 4.257 1.00 87.62 273 SER A N 1
ATOM 2054 C CA . SER A 1 273 ? 4.519 26.057 4.006 1.00 87.62 273 SER A CA 1
ATOM 2055 C C . SER A 1 273 ? 4.515 24.761 3.189 1.00 87.62 273 SER A C 1
ATOM 2057 O O . SER A 1 273 ? 4.088 23.732 3.720 1.00 87.62 273 SER A O 1
ATOM 2059 N N . PRO A 1 274 ? 4.958 24.760 1.917 1.00 87.44 274 PRO A N 1
ATOM 2060 C CA . PRO A 1 274 ? 5.014 23.543 1.110 1.00 87.44 274 PRO A CA 1
ATOM 2061 C C . PRO A 1 274 ? 6.059 22.562 1.662 1.00 87.44 274 PRO A C 1
ATOM 2063 O O . PRO A 1 274 ? 7.124 22.964 2.122 1.00 87.44 274 PRO A O 1
ATOM 2066 N N . LEU A 1 275 ? 5.753 21.264 1.605 1.00 84.81 275 LEU A N 1
ATOM 2067 C CA . LEU A 1 275 ? 6.604 20.193 2.131 1.00 84.81 275 LEU A CA 1
ATOM 2068 C C . LEU A 1 275 ? 7.723 19.802 1.156 1.00 84.81 275 LEU A C 1
ATOM 2070 O O . LEU A 1 275 ? 8.813 19.423 1.575 1.00 84.81 275 LEU A O 1
ATOM 2074 N N . THR A 1 276 ? 7.453 19.820 -0.151 1.00 85.50 276 THR A N 1
ATOM 2075 C CA . THR A 1 276 ? 8.427 19.422 -1.181 1.00 85.50 276 THR A CA 1
ATOM 2076 C C . THR A 1 276 ? 8.062 20.039 -2.525 1.00 85.50 276 THR A C 1
ATOM 2078 O O . THR A 1 276 ? 6.880 20.166 -2.846 1.00 85.50 276 THR A O 1
ATOM 2081 N N . GLU A 1 277 ? 9.064 20.339 -3.352 1.00 80.38 277 GLU A N 1
ATOM 2082 C CA . GLU A 1 277 ? 8.868 20.870 -4.711 1.00 80.38 277 GLU A CA 1
ATOM 2083 C C . GLU A 1 277 ? 8.127 19.886 -5.626 1.00 80.38 277 GLU A C 1
ATOM 2085 O O . GLU A 1 277 ? 7.284 20.285 -6.425 1.00 80.38 277 GLU A O 1
ATOM 2090 N N . VAL A 1 278 ? 8.358 18.582 -5.439 1.00 79.69 278 VAL A N 1
ATOM 2091 C CA . VAL A 1 278 ? 7.709 17.505 -6.210 1.00 79.69 278 VAL A CA 1
ATOM 2092 C C . VAL A 1 278 ? 6.199 17.412 -5.930 1.00 79.69 278 VAL A C 1
ATOM 2094 O O . VAL A 1 278 ? 5.436 16.922 -6.758 1.00 79.69 278 VAL A O 1
ATOM 2097 N N . SER A 1 279 ? 5.727 17.898 -4.774 1.00 76.62 279 SER A N 1
ATOM 2098 C CA . SER A 1 279 ? 4.305 17.883 -4.408 1.00 76.62 279 SER A CA 1
ATOM 2099 C C . SER A 1 279 ? 3.885 19.201 -3.737 1.00 76.62 279 SER A C 1
ATOM 2101 O O . SER A 1 279 ? 3.650 19.223 -2.523 1.00 76.62 279 SER A O 1
ATOM 2103 N N . PRO A 1 280 ? 3.672 20.280 -4.517 1.00 73.44 280 PRO A N 1
ATOM 2104 C CA . PRO A 1 280 ? 3.436 21.631 -3.990 1.00 73.44 280 PRO A CA 1
ATOM 2105 C C . PRO A 1 280 ? 2.193 21.768 -3.102 1.00 73.44 280 PRO A C 1
ATOM 2107 O O . PRO A 1 280 ? 2.105 22.673 -2.282 1.00 73.44 280 PRO A O 1
ATOM 2110 N N . ASN A 1 281 ? 1.215 20.871 -3.266 1.00 77.12 281 ASN A N 1
ATOM 2111 C CA . ASN A 1 281 ? -0.036 20.901 -2.504 1.00 77.12 281 ASN A CA 1
ATOM 2112 C C . ASN 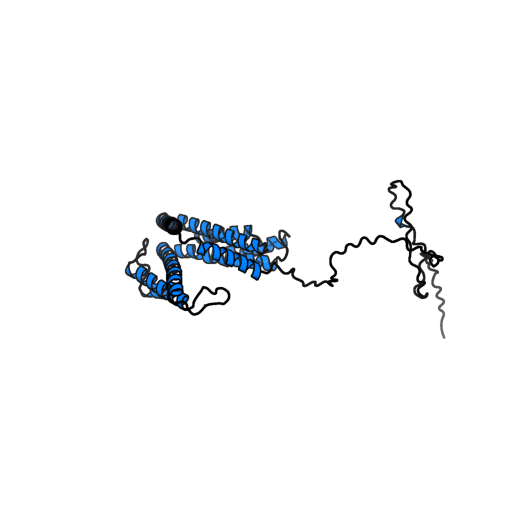A 1 281 ? 0.073 20.249 -1.114 1.00 77.12 281 ASN A C 1
ATOM 2114 O O . ASN A 1 281 ? -0.889 20.311 -0.353 1.00 77.12 281 ASN A O 1
ATOM 2118 N N . LYS A 1 282 ? 1.185 19.574 -0.790 1.00 83.12 282 LYS A N 1
ATOM 2119 C CA . LYS A 1 282 ? 1.409 19.021 0.552 1.00 83.12 282 LYS A CA 1
ATOM 2120 C C . LYS A 1 282 ? 2.078 20.086 1.405 1.00 83.12 282 LYS A C 1
ATOM 2122 O O . LYS A 1 282 ? 3.101 20.625 0.997 1.00 83.12 282 LYS A O 1
ATOM 2127 N N . THR A 1 283 ? 1.515 20.369 2.573 1.00 90.56 283 THR A N 1
ATOM 2128 C CA . THR A 1 283 ? 2.013 21.408 3.480 1.00 90.56 283 THR A CA 1
ATOM 2129 C C . THR A 1 283 ? 2.529 20.814 4.785 1.00 90.56 283 THR A C 1
ATOM 2131 O O . THR A 1 283 ? 2.073 19.751 5.212 1.00 90.56 283 THR A O 1
ATOM 2134 N N . ILE A 1 284 ? 3.481 21.492 5.429 1.00 90.56 284 ILE A N 1
ATOM 2135 C CA . ILE A 1 284 ? 4.028 21.083 6.733 1.00 90.56 284 ILE A CA 1
ATOM 2136 C C . ILE A 1 284 ? 2.932 21.150 7.803 1.00 90.56 284 ILE A C 1
ATOM 2138 O O . ILE A 1 284 ? 2.819 20.253 8.636 1.00 90.56 284 ILE A O 1
ATOM 2142 N N . GLU A 1 285 ? 2.072 22.170 7.747 1.00 91.56 285 GLU A N 1
ATOM 2143 C CA . GLU A 1 285 ? 0.937 22.298 8.663 1.00 91.56 285 GLU A CA 1
ATOM 2144 C C . GLU A 1 285 ? -0.069 21.154 8.466 1.00 91.56 285 GLU A C 1
ATOM 2146 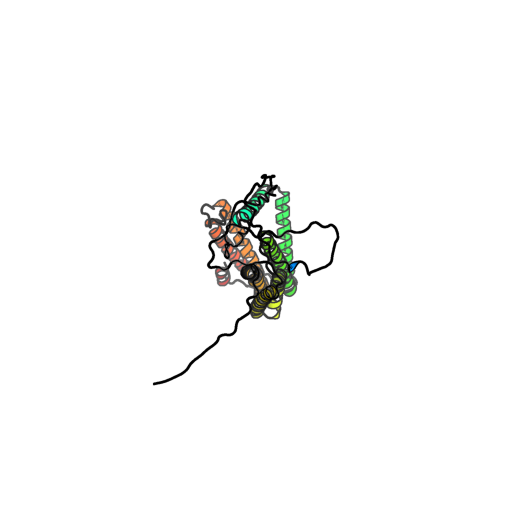O O . GLU A 1 285 ? -0.595 20.623 9.442 1.00 91.56 285 GLU A O 1
ATOM 2151 N N . GLY A 1 286 ? -0.289 20.725 7.217 1.00 89.81 286 GLY A N 1
ATOM 2152 C CA . GLY A 1 286 ? -1.087 19.542 6.903 1.00 89.81 286 GLY A CA 1
ATOM 2153 C C . GLY A 1 286 ? -0.456 18.256 7.436 1.00 89.81 286 GLY A C 1
ATOM 2154 O O . GLY A 1 286 ? -1.157 17.435 8.013 1.00 89.81 286 GLY A O 1
ATOM 2155 N N . LEU A 1 287 ? 0.865 18.091 7.329 1.00 90.88 287 LEU A N 1
ATOM 2156 C CA . LEU A 1 287 ? 1.564 16.933 7.897 1.00 90.88 287 LEU A CA 1
ATOM 2157 C C . LEU A 1 287 ? 1.381 16.853 9.420 1.00 90.88 287 LEU A C 1
ATOM 2159 O O . LEU A 1 287 ? 0.981 15.808 9.928 1.00 90.88 287 LEU A O 1
ATOM 2163 N N . LEU A 1 288 ? 1.595 17.963 10.133 1.00 91.75 288 LEU A N 1
ATOM 2164 C CA . LEU A 1 288 ? 1.374 18.036 11.583 1.00 91.75 288 LEU A CA 1
ATOM 2165 C C . LEU A 1 288 ? -0.096 17.806 11.948 1.00 91.75 288 LEU A C 1
ATOM 2167 O O . LEU A 1 288 ? -0.397 17.116 12.921 1.00 91.75 288 LEU A O 1
ATOM 2171 N N . GLY A 1 289 ? -1.014 18.355 11.154 1.00 90.50 289 GLY A N 1
ATOM 2172 C CA . GLY A 1 289 ? -2.444 18.151 11.326 1.00 90.50 289 GLY A CA 1
ATOM 2173 C C . GLY A 1 289 ? -2.876 16.696 11.150 1.00 90.50 289 GLY A C 1
ATOM 2174 O O . GLY A 1 289 ? -3.665 16.194 11.948 1.00 90.50 289 GLY A O 1
ATOM 2175 N N . GLY A 1 290 ? -2.323 16.003 10.153 1.00 92.44 290 GLY A N 1
ATOM 2176 C CA . GLY A 1 290 ? -2.529 14.571 9.943 1.00 92.44 290 GLY A CA 1
ATOM 2177 C C . GLY A 1 290 ? -2.019 13.747 11.121 1.00 92.44 290 GLY A C 1
ATOM 2178 O O . GLY A 1 290 ? -2.749 12.899 11.632 1.00 92.44 290 GLY A O 1
ATOM 2179 N N . THR A 1 291 ? -0.817 14.043 11.625 1.00 92.94 291 THR A N 1
ATOM 2180 C CA . THR A 1 291 ? -0.266 13.373 12.815 1.00 92.94 291 THR A CA 1
ATOM 2181 C C . THR A 1 291 ? -1.163 13.577 14.038 1.00 92.94 291 THR A C 1
ATOM 2183 O O . THR A 1 291 ? -1.557 12.606 14.678 1.00 92.94 291 THR A O 1
ATOM 2186 N N . LEU A 1 292 ? -1.580 14.813 14.330 1.00 92.62 292 LEU A N 1
ATOM 2187 C CA . LEU A 1 292 ? -2.478 15.097 15.457 1.00 92.62 292 LEU A CA 1
ATOM 2188 C C . LEU A 1 292 ? -3.838 14.402 15.315 1.00 92.62 292 LEU A C 1
ATOM 2190 O O . LEU A 1 292 ? -4.365 13.874 16.295 1.00 92.62 292 LEU A O 1
ATOM 2194 N N . ALA A 1 293 ? -4.403 14.372 14.107 1.00 92.44 293 ALA A N 1
ATOM 2195 C CA . ALA A 1 293 ? -5.645 13.656 13.841 1.00 92.44 293 ALA A CA 1
ATOM 2196 C C . ALA A 1 293 ? -5.485 12.145 14.045 1.00 92.44 293 ALA A C 1
ATOM 2198 O O . ALA A 1 293 ? -6.376 11.515 14.606 1.00 92.44 293 ALA A O 1
ATOM 2199 N N . THR A 1 294 ? -4.343 11.580 13.656 1.00 92.38 294 THR A N 1
ATOM 2200 C CA . THR A 1 294 ? -4.028 10.154 13.832 1.00 92.38 294 THR A CA 1
ATOM 2201 C C . THR A 1 294 ? -3.934 9.789 15.306 1.00 92.38 294 THR A C 1
ATOM 2203 O O . THR A 1 294 ? -4.598 8.848 15.737 1.00 92.38 294 THR A O 1
ATOM 2206 N N . VAL A 1 295 ? -3.221 10.589 16.107 1.00 89.94 295 VAL A N 1
ATOM 2207 C CA . VAL A 1 295 ? -3.185 10.438 17.571 1.00 89.94 295 VAL A CA 1
ATOM 2208 C C . VAL A 1 295 ? -4.595 10.537 18.157 1.00 89.94 295 VAL A C 1
ATOM 2210 O O . VAL A 1 295 ? -4.984 9.708 18.976 1.00 89.94 295 VAL A O 1
ATOM 2213 N N . GLY A 1 296 ? -5.397 11.507 17.706 1.00 89.44 296 GLY A N 1
ATOM 2214 C CA . GLY A 1 296 ? -6.793 11.651 18.121 1.00 89.44 296 GLY A CA 1
ATOM 2215 C C . GLY A 1 296 ? -7.637 10.413 17.808 1.00 89.44 296 GLY A C 1
ATOM 2216 O O . GLY A 1 296 ? -8.337 9.913 18.686 1.00 89.44 296 GLY A O 1
ATOM 2217 N N . VAL A 1 297 ? -7.534 9.873 16.591 1.00 88.94 297 VAL A N 1
ATOM 2218 C CA . VAL A 1 297 ? -8.204 8.626 16.194 1.00 88.94 297 VAL A CA 1
ATOM 2219 C C . VAL A 1 297 ? -7.720 7.458 17.053 1.00 88.94 297 VAL A C 1
ATOM 2221 O O . VAL A 1 297 ? -8.553 6.715 17.560 1.00 88.94 297 VAL A O 1
ATOM 2224 N N . GLY A 1 298 ? -6.416 7.328 17.301 1.00 85.62 298 GLY A N 1
ATOM 2225 C CA . GLY A 1 298 ? -5.856 6.296 18.178 1.00 85.62 298 GLY A CA 1
ATOM 2226 C C . GLY A 1 298 ? -6.404 6.363 19.606 1.00 85.62 298 GLY A C 1
ATOM 2227 O O . GLY A 1 298 ? -6.822 5.345 20.157 1.00 85.62 298 GLY A O 1
ATOM 2228 N N . VAL A 1 299 ? -6.490 7.565 20.185 1.00 84.56 299 VAL A N 1
ATOM 2229 C CA . VAL A 1 299 ? -7.100 7.787 21.506 1.00 84.56 299 VAL A CA 1
ATOM 2230 C C . VAL A 1 299 ? -8.583 7.420 21.497 1.00 84.56 299 VAL A C 1
ATOM 2232 O O . VAL A 1 299 ? -9.044 6.756 22.422 1.00 84.56 299 VAL A O 1
ATOM 2235 N N . LEU A 1 300 ? -9.336 7.797 20.459 1.00 84.69 300 LEU A N 1
ATOM 2236 C CA . LEU A 1 300 ? -10.749 7.427 20.337 1.00 84.69 300 LEU A CA 1
ATOM 2237 C C . LEU A 1 300 ? -10.920 5.906 20.250 1.00 84.69 300 LEU A C 1
ATOM 2239 O O . LEU A 1 300 ? -11.754 5.349 20.958 1.00 84.69 300 LEU A O 1
ATOM 2243 N N . LEU A 1 301 ? -10.109 5.221 19.441 1.00 83.19 301 LEU A N 1
ATOM 2244 C CA . LEU A 1 301 ? -10.144 3.760 19.334 1.00 83.19 301 LEU A CA 1
ATOM 2245 C C . LEU A 1 301 ? -9.849 3.079 20.678 1.00 83.19 301 LEU A C 1
ATOM 2247 O O . LEU A 1 301 ? -10.512 2.095 21.008 1.00 83.19 301 LEU A O 1
ATOM 2251 N N . ALA A 1 302 ? -8.920 3.631 21.467 1.00 76.38 302 ALA A N 1
ATOM 2252 C CA . ALA A 1 302 ? -8.597 3.145 22.806 1.00 76.38 302 ALA A CA 1
ATOM 2253 C C . ALA A 1 302 ? -9.727 3.384 23.819 1.00 76.38 302 ALA A C 1
ATOM 2255 O O . ALA A 1 302 ? -10.102 2.478 24.554 1.00 76.38 302 ALA A O 1
ATOM 2256 N N . VAL A 1 303 ? -10.305 4.588 23.846 1.00 76.19 303 VAL A N 1
ATOM 2257 C CA . VAL A 1 303 ? -11.370 4.955 24.797 1.00 76.19 303 VAL A CA 1
ATOM 2258 C C . VAL A 1 303 ? -12.666 4.199 24.515 1.00 76.19 303 VAL A C 1
ATOM 2260 O O . VAL A 1 303 ? -13.335 3.752 25.443 1.00 76.19 303 VAL A O 1
ATOM 2263 N N . PHE A 1 304 ? -13.031 4.055 23.242 1.00 71.31 304 PHE A N 1
ATOM 2264 C CA . PHE A 1 304 ? -14.268 3.387 22.839 1.00 71.31 304 PHE A CA 1
ATOM 2265 C C . PHE A 1 304 ? -14.123 1.869 22.702 1.00 71.31 304 PHE A C 1
ATOM 2267 O O . PHE A 1 304 ? -15.094 1.210 22.337 1.00 71.31 304 PHE A O 1
ATOM 2274 N N . ASN A 1 305 ? -12.937 1.322 22.995 1.00 65.69 305 ASN A N 1
ATOM 2275 C CA . ASN A 1 305 ? -12.619 -0.097 22.866 1.00 65.69 305 ASN A CA 1
ATOM 2276 C C . ASN A 1 305 ? -13.103 -0.675 21.525 1.00 65.69 305 ASN A C 1
ATOM 2278 O O . ASN A 1 305 ? -13.733 -1.732 21.453 1.00 65.69 305 ASN A O 1
ATOM 2282 N N . VAL A 1 306 ? -12.847 0.056 20.434 1.00 57.81 306 VAL A N 1
ATOM 2283 C CA . VAL A 1 306 ? -13.237 -0.348 19.074 1.00 57.81 306 VAL A CA 1
ATOM 2284 C C . VAL A 1 306 ? -12.225 -1.378 18.561 1.00 57.81 306 VAL A C 1
ATOM 2286 O O . VAL A 1 306 ? -11.581 -1.204 17.533 1.00 57.81 306 VAL A O 1
ATOM 2289 N N . GLY A 1 307 ? -12.036 -2.455 19.321 1.00 55.03 307 GLY A N 1
ATOM 2290 C CA . GLY A 1 307 ? -11.519 -3.727 18.846 1.00 55.03 307 GLY A CA 1
ATOM 2291 C C . GLY A 1 307 ? -12.728 -4.624 18.624 1.00 55.03 307 GLY A C 1
ATOM 2292 O O . GLY A 1 307 ? -13.103 -5.342 19.545 1.00 55.03 307 GLY A O 1
ATOM 2293 N N . PRO A 1 308 ? -13.398 -4.595 17.456 1.00 50.53 308 PRO A N 1
ATOM 2294 C CA . PRO A 1 308 ? -14.746 -5.152 17.347 1.00 50.53 308 PRO A CA 1
ATOM 2295 C C . PRO A 1 308 ? -14.792 -6.683 17.441 1.00 50.53 308 PRO A C 1
ATOM 2297 O O . PRO A 1 308 ? -15.873 -7.259 17.360 1.00 50.53 308 PRO A O 1
ATOM 2300 N N . PHE A 1 309 ? -13.640 -7.350 17.561 1.00 53.53 309 PHE A N 1
ATOM 2301 C CA . PHE A 1 309 ? -13.543 -8.784 17.327 1.00 53.53 309 PHE A CA 1
ATOM 2302 C C . PHE A 1 309 ? -12.825 -9.571 18.435 1.00 53.53 309 PHE A C 1
ATOM 2304 O O . PHE A 1 309 ? -13.263 -10.685 18.688 1.00 53.53 309 PHE A O 1
ATOM 2311 N N . ASP A 1 310 ? -11.832 -9.014 19.154 1.00 51.94 310 ASP A N 1
ATOM 2312 C CA . ASP A 1 310 ? -10.944 -9.829 20.019 1.00 51.94 310 ASP A CA 1
ATOM 2313 C C . ASP A 1 310 ? -10.513 -9.163 21.367 1.00 51.94 310 ASP A C 1
ATOM 2315 O O . ASP A 1 310 ? -9.463 -9.485 21.929 1.00 51.94 310 ASP A O 1
ATOM 2319 N N . GLY A 1 311 ? -11.316 -8.242 21.927 1.00 53.66 311 GLY A N 1
ATOM 2320 C CA . GLY A 1 311 ? -11.060 -7.570 23.228 1.00 53.66 311 GLY A CA 1
ATOM 2321 C C . GLY A 1 311 ? -10.230 -6.278 23.130 1.00 53.66 311 GLY A C 1
ATOM 2322 O O . GLY A 1 311 ? -10.026 -5.809 22.019 1.00 53.66 311 GLY A O 1
ATOM 2323 N N . ASP A 1 312 ? -9.748 -5.722 24.264 1.00 52.53 312 ASP A N 1
ATOM 2324 C CA . ASP A 1 312 ? -8.962 -4.462 24.359 1.00 52.53 312 ASP A CA 1
ATOM 2325 C C . ASP A 1 312 ? -7.602 -4.560 23.637 1.00 52.53 312 ASP A C 1
ATOM 2327 O O . ASP A 1 312 ? -6.639 -5.098 24.203 1.00 52.53 312 ASP A O 1
ATOM 2331 N N . PRO A 1 313 ? -7.441 -4.051 22.401 1.00 51.41 313 PRO A N 1
ATOM 2332 C CA . PRO A 1 313 ? -6.161 -4.070 21.690 1.00 51.41 313 PRO A CA 1
ATOM 2333 C C . PRO A 1 313 ? -5.282 -2.875 22.093 1.00 51.41 313 PRO A C 1
ATOM 2335 O O . PRO A 1 313 ? -4.063 -2.903 21.926 1.00 51.41 313 PRO A O 1
ATOM 2338 N N . PHE A 1 314 ? -5.901 -1.842 22.666 1.00 55.47 314 PHE A N 1
ATOM 2339 C CA . PHE A 1 314 ? -5.335 -0.518 22.857 1.00 55.47 314 PHE A CA 1
ATOM 2340 C C . PHE A 1 314 ? -5.338 -0.134 24.337 1.00 55.47 314 PHE A C 1
ATOM 2342 O O . PHE A 1 314 ? -6.192 0.608 24.807 1.00 55.47 314 PHE A O 1
ATOM 2349 N N . GLY A 1 315 ? -4.325 -0.587 25.077 1.00 53.44 315 GLY A N 1
ATOM 2350 C CA . GLY A 1 315 ? -3.905 0.164 26.259 1.00 53.44 315 GLY A CA 1
ATOM 2351 C C . GLY A 1 315 ? -3.416 1.557 25.836 1.00 53.44 315 GLY A C 1
ATOM 2352 O O . GLY A 1 315 ? -2.866 1.710 24.743 1.00 53.44 315 GLY A O 1
ATOM 2353 N N . LEU A 1 316 ? -3.580 2.567 26.696 1.00 51.38 316 LEU A N 1
ATOM 2354 C CA . LEU A 1 316 ? -3.166 3.964 26.453 1.00 51.38 316 LEU A CA 1
ATOM 2355 C C . LEU A 1 316 ? -1.716 4.086 25.931 1.00 51.38 316 LEU A C 1
ATOM 2357 O O . LEU A 1 316 ? -1.427 4.931 25.089 1.00 51.38 316 LEU A O 1
ATOM 2361 N N . SER A 1 317 ? -0.822 3.198 26.377 1.00 48.50 317 SER A N 1
ATOM 2362 C CA . SER A 1 317 ? 0.570 3.108 25.919 1.00 48.50 317 SER A CA 1
ATOM 2363 C C . SER A 1 317 ? 0.719 2.646 24.466 1.00 48.50 317 SER A C 1
ATOM 2365 O O . SER A 1 317 ? 1.580 3.151 23.756 1.00 48.50 317 SER A O 1
ATOM 2367 N N . ASN A 1 318 ? -0.114 1.707 24.009 1.00 51.22 318 ASN A N 1
ATOM 2368 C CA . ASN A 1 318 ? -0.047 1.156 22.653 1.00 51.22 318 ASN A CA 1
ATOM 2369 C C . ASN A 1 318 ? -0.679 2.110 21.634 1.00 51.22 318 ASN A C 1
ATOM 2371 O O . ASN A 1 318 ? -0.188 2.221 20.517 1.00 51.22 318 ASN A O 1
ATOM 2375 N N . ALA A 1 319 ? -1.729 2.835 22.034 1.00 52.34 319 ALA A N 1
ATOM 2376 C CA . ALA A 1 319 ? -2.341 3.873 21.207 1.00 52.34 319 ALA A CA 1
ATOM 2377 C C . ALA A 1 319 ? -1.389 5.057 20.958 1.00 52.34 319 ALA A C 1
ATOM 2379 O O . ALA A 1 319 ? -1.366 5.594 19.857 1.00 52.34 319 ALA A O 1
ATOM 2380 N N . LEU A 1 320 ? -0.567 5.418 21.954 1.00 51.53 320 LEU A N 1
ATOM 2381 C CA . LEU A 1 320 ? 0.472 6.447 21.821 1.00 51.53 320 LEU A CA 1
ATOM 2382 C C . LEU A 1 320 ? 1.686 5.975 20.994 1.00 51.53 320 LEU A C 1
ATOM 2384 O O . LEU A 1 320 ? 2.388 6.797 20.427 1.00 51.53 320 LEU A O 1
ATOM 2388 N N . LEU A 1 321 ? 1.957 4.666 20.952 1.00 47.81 321 LEU A N 1
ATOM 2389 C CA . LEU A 1 321 ? 3.058 4.078 20.173 1.00 47.81 321 LEU A CA 1
ATOM 2390 C C . LEU A 1 321 ? 2.716 3.884 18.687 1.00 47.81 321 LEU A C 1
ATOM 2392 O O . LEU A 1 321 ? 3.628 3.803 17.869 1.00 47.81 321 LEU A O 1
ATOM 2396 N N . MET A 1 322 ? 1.429 3.758 18.346 1.00 46.88 322 MET A N 1
ATOM 2397 C CA . MET A 1 322 ? 0.966 3.561 16.965 1.00 46.88 322 MET A CA 1
ATOM 2398 C C . MET A 1 322 ? 0.529 4.846 16.246 1.00 46.88 322 MET A C 1
ATOM 2400 O O . MET A 1 322 ? 0.422 4.819 15.020 1.00 46.88 322 MET A O 1
ATOM 2404 N N . GLY A 1 323 ? 0.230 5.925 16.978 1.00 40.62 323 GLY A N 1
ATOM 2405 C CA . GLY A 1 323 ? -0.119 7.241 16.419 1.00 40.62 323 GLY A CA 1
ATOM 2406 C C . GLY A 1 323 ? 1.081 8.170 16.335 1.00 40.62 323 GLY A C 1
ATOM 2407 O O . GLY A 1 323 ? 1.129 8.954 15.362 1.00 40.62 323 GLY A O 1
#

Secondary structure (DSSP, 8-state):
-------PPP-------SPPPTTSPP-----B------SS----GGGGGPPPBP-TTTTS---------------S------TT-----S-HHHHHHHHHHHHHHHHHH--SHHHHHHHHHHHHHHHHHHHHHHHH-HHHHHHHHHHHHHHHHHHHHHHHHHTT----HHHHHHHHHHHHHHHHHH-THHHHHHHHHHHHHHHHHHHTT-S-S-HHHHHHHHHHHIIIIIIHHHHHHHHTTSTTHHHHHHHHHHHHHHHHHHHHHHHHHH--SBS-TT-TT-BHHHHHHHHHHHHHHHHHHHHTT--TTTS----HHHHHHH-

pLDDT: mean 74.27, std 21.68, range [33.06, 98.19]

Radius of gyration: 37.53 Å; chains: 1; bounding box: 114×50×98 Å